Protein 6BU2 (pdb70)

Nearest PDB structures (foldseek):
  6bu2-assembly1_A  TM=1.002E+00  e=3.881E-31  Mycobacterium tuberculosis H37Rv
  6xbs-assembly1_A-2  TM=9.463E-01  e=1.471E-17  Streptomyces coelicolor A3(2)
  6xbt-assembly1_A-2  TM=9.456E-01  e=1.769E-17  Streptomyces coelicolor A3(2)
  6xbv-assembly1_A-2  TM=9.447E-01  e=2.405E-17  Streptomyces coelicolor A3(2)
  3oa4-assembly1_A-2  TM=9.483E-01  e=3.173E-16  Halalkalibacterium halodurans C-125

Secondary structure (DSSP, 8-state):
-GGGSPPSSSEEEEEEEEEE-S-HHHHHHHHHHHH--EEEEEEEETTTTEEEEEEEETTEEEEEEEEEESSTTSHHHHHHHHH-SEEEEEEEEES-HHHHHHHHHHTT--BS-SS-EE-GGG-EEEEB-TTTTTT--EEEEEPPPHHHH-/-GGGSPPSSSEEEEEEEEEE-S-HHHHHHHHHHHH--EEEEEEEETTTTEEEEEEE-TT-S-EEEEEEESSTTSHHHHHHHHH-SEEEEEEEEES-HHHHHHHHHHTT--BS-SSPEE-GGG-EEEEE-GGGGTT--EEEEEPPPHHHHH-

InterPro domains:
  IPR017515 Methylmalonyl-CoA epimerase [TIGR03081] (21-149)
  IPR017515 Methylmalonyl-CoA epimerase [cd07249] (21-149)
  IPR029068 Glyoxalase/Bleomycin resistance protein/Dihydroxybiphenyl dioxygenase [G3DSA:3.10.180.10] (8-152)
  IPR029068 Glyoxalase/Bleomycin resistance protein/Dihydroxybiphenyl dioxygenase [SSF54593] (18-150)
  IPR037523 Vicinal oxygen chelate (VOC), core domain [PS51819] (20-150)
  IPR051785 Methylmalonyl-CoA/ethylmalonyl-CoA epimerase [PTHR43048] (7-151)

CATH classification: 3.10.180.10

Radius of gyration: 18.27 Å; Cα contacts (8 Å, |Δi|>4): 737; chains: 2; bounding box: 51×39×53 Å

Sequence (301 aa):
HARHMLATSLVTGLDHVGIAVADLDVAIEWYHDHLGMILVHEEINDDQGIREALLAVPGSAAQIQLMAPLDESSVIAKFLDKRGPGIQQLACRVSDLDAMCRRLRSQGVRLVYETARRGTANSRINFIHPKDAGGVLIELVEPAPKLAAAHARHMLATSLVTGLDHVGIAVADLDVAIEWYHDHLGMILVHEEINDDQGIREALLAVPGSAAQIQLMAPLDESSVIAKFLDKRGPGIQQLACRVSDLDAMCRRLRSQGVRLVYETARRGTANSRINFIHPKDAGGVLIELVEPAPKLAAAL

Structure (mmCIF, N/CA/C/O backbone):
data_6BU2
#
_entry.id   6BU2
#
_cell.length_a   46.379
_cell.length_b   51.525
_cell.length_c   53.620
_cell.angle_alpha   90.00
_cell.angle_beta   105.66
_cell.angle_gamma   90.00
#
_symmetry.space_group_name_H-M   'P 1 21 1'
#
loop_
_entity.id
_entity.type
_entity.pdbx_description
1 polymer Glyoxalase
2 non-polymer 'SULFATE ION'
3 water water
#
loop_
_atom_site.group_PDB
_atom_site.id
_atom_site.type_symbol
_atom_site.label_atom_id
_atom_site.label_alt_id
_atom_site.label_comp_id
_atom_site.label_asym_id
_atom_site.label_entity_id
_atom_site.label_seq_id
_atom_site.pdbx_PDB_ins_code
_atom_site.Cartn_x
_atom_site.Cartn_y
_atom_site.Cartn_z
_atom_site.occupancy
_atom_site.B_iso_or_equiv
_atom_site.auth_seq_id
_atom_site.auth_comp_id
_atom_site.auth_asym_id
_atom_site.auth_atom_id
_atom_site.pdbx_PDB_model_num
ATOM 1 N N . HIS A 1 1 ? -2.762 -16.406 11.340 1.00 56.21 8 HIS A N 1
ATOM 2 C CA . HIS A 1 1 ? -1.319 -16.440 11.568 1.00 60.05 8 HIS A CA 1
ATOM 3 C C . HIS A 1 1 ? -0.554 -16.073 10.289 1.00 59.39 8 HIS A C 1
ATOM 4 O O . HIS A 1 1 ? -0.272 -16.938 9.448 1.00 59.60 8 HIS A O 1
ATOM 6 N N . ALA A 1 2 ? -0.215 -14.782 10.163 1.00 55.20 9 ALA A N 1
ATOM 7 C CA . ALA A 1 2 ? 0.350 -14.244 8.927 1.00 54.58 9 ALA A CA 1
ATOM 8 C C . ALA A 1 2 ? 1.675 -14.891 8.547 1.00 55.11 9 ALA A C 1
ATOM 9 O O . ALA A 1 2 ? 2.094 -14.784 7.388 1.00 52.38 9 ALA A O 1
ATOM 11 N N . ARG A 1 3 ? 2.356 -15.554 9.483 1.00 50.86 10 ARG A N 1
ATOM 12 C CA . ARG A 1 3 ? 3.524 -16.316 9.064 1.00 55.15 10 ARG A CA 1
ATOM 13 C C . ARG A 1 3 ? 3.137 -17.503 8.180 1.00 60.90 10 ARG A C 1
ATOM 14 O O . ARG A 1 3 ? 3.994 -18.034 7.464 1.00 52.26 10 ARG A O 1
ATOM 22 N N . HIS A 1 4 ? 1.860 -17.901 8.175 1.00 62.08 11 HIS A N 1
ATOM 23 C CA . HIS A 1 4 ? 1.393 -19.029 7.376 1.00 61.55 11 HIS A CA 1
ATOM 24 C C . HIS A 1 4 ? 0.533 -18.599 6.192 1.00 56.09 11 HIS A C 1
ATOM 25 O O . HIS A 1 4 ? -0.142 -19.436 5.583 1.00 57.66 11 HIS A O 1
ATOM 32 N N . MET A 1 5 ? 0.545 -17.313 5.855 1.00 50.94 12 MET A N 1
ATOM 33 C CA . MET A 1 5 ? -0.189 -16.780 4.715 1.00 44.76 12 MET A CA 1
ATOM 34 C C . MET A 1 5 ? 0.746 -16.684 3.513 1.00 41.64 12 MET A C 1
ATOM 35 O O . MET A 1 5 ? 1.860 -16.168 3.631 1.00 34.80 12 MET A O 1
ATOM 40 N N . LEU A 1 6 ? 0.299 -17.181 2.366 1.00 36.49 13 LEU A N 1
ATOM 41 C CA . LEU A 1 6 ? 1.077 -17.004 1.147 1.00 34.55 13 LEU A CA 1
ATOM 42 C C . LEU A 1 6 ? 1.059 -15.544 0.711 1.00 38.61 13 LEU A C 1
ATOM 43 O O . LEU A 1 6 ? 0.017 -14.888 0.735 1.00 38.56 13 LEU A O 1
ATOM 48 N N . ALA A 1 7 ? 2.214 -15.040 0.286 1.00 39.26 14 ALA A N 1
ATOM 49 C CA . ALA A 1 7 ? 2.357 -13.626 -0.054 1.00 36.92 14 ALA A CA 1
ATOM 50 C C . ALA A 1 7 ? 1.769 -13.313 -1.431 1.00 40.50 14 ALA A C 1
ATOM 51 O O . ALA A 1 7 ? 1.697 -14.172 -2.315 1.00 31.02 14 ALA A O 1
ATOM 53 N N . THR A 1 8 ? 1.370 -12.055 -1.618 1.00 31.81 15 THR A N 1
ATOM 54 C CA . THR A 1 8 ? 0.988 -11.566 -2.932 1.00 36.99 15 THR A CA 1
ATOM 55 C C . THR A 1 8 ? 2.061 -10.685 -3.562 1.00 37.46 15 THR A C 1
ATOM 56 O O . THR A 1 8 ? 1.974 -10.399 -4.762 1.00 38.55 15 THR A O 1
ATOM 60 N N . SER A 1 9 ? 3.061 -10.261 -2.789 1.00 40.13 16 SER A N 1
ATOM 61 C CA . SER A 1 9 ? 4.193 -9.457 -3.251 1.00 36.63 16 SER A CA 1
ATOM 62 C C . SER A 1 9 ? 5.503 -10.200 -3.012 1.00 34.38 16 SER A C 1
ATOM 63 O O . SER A 1 9 ? 5.527 -11.348 -2.570 1.00 38.24 16 SER A O 1
ATOM 66 N N . LEU A 1 10 ? 6.614 -9.528 -3.305 1.00 34.33 17 LEU A N 1
ATOM 67 C CA . LEU A 1 10 ? 7.929 -10.066 -2.988 1.00 37.41 17 LEU A CA 1
ATOM 68 C C . LEU A 1 10 ? 8.382 -9.684 -1.581 1.00 42.51 17 LEU A C 1
ATOM 69 O O . LEU A 1 10 ? 9.534 -9.940 -1.215 1.00 43.35 17 LEU A O 1
ATOM 74 N N . VAL A 1 11 ? 7.500 -9.070 -0.795 1.00 31.93 18 VAL A N 1
ATOM 75 C CA . VAL A 1 11 ? 7.795 -8.795 0.608 1.00 28.00 18 VAL A CA 1
ATOM 76 C C . VAL A 1 11 ? 7.732 -10.103 1.387 1.00 33.04 18 VAL A C 1
ATOM 77 O O . VAL A 1 11 ? 6.801 -10.903 1.218 1.00 38.04 18 VAL A O 1
ATOM 81 N N . THR A 1 12 ? 8.737 -10.339 2.224 1.00 29.93 19 THR A N 1
ATOM 82 C CA . THR A 1 12 ? 8.814 -11.555 3.017 1.00 31.90 19 THR A CA 1
ATOM 83 C C . THR A 1 12 ? 8.764 -11.272 4.505 1.00 35.46 19 THR A C 1
ATOM 84 O O . THR A 1 12 ? 8.881 -12.211 5.302 1.00 37.56 19 THR A O 1
ATOM 88 N N . GLY A 1 13 ? 8.616 -10.016 4.894 1.00 31.42 20 GLY A N 1
ATOM 89 C CA . GLY A 1 13 ? 8.522 -9.649 6.295 1.00 30.22 20 GLY A CA 1
ATOM 90 C C . GLY A 1 13 ? 9.000 -8.227 6.501 1.00 28.93 20 GLY A C 1
ATOM 91 O O . GLY A 1 13 ? 9.308 -7.507 5.558 1.00 31.95 20 GLY A O 1
ATOM 92 N N . LEU A 1 14 ? 9.049 -7.830 7.774 1.00 35.25 21 LEU A N 1
ATOM 93 C CA . LEU A 1 14 ? 9.574 -6.521 8.148 1.00 34.11 21 LEU A CA 1
ATOM 94 C C . LEU A 1 14 ? 11.048 -6.664 8.491 1.00 33.84 21 LEU A C 1
ATOM 95 O O . LEU A 1 14 ? 11.415 -7.443 9.382 1.00 33.21 21 LEU A O 1
ATOM 100 N N . ASP A 1 15 ? 11.897 -5.923 7.779 1.00 26.52 22 ASP A N 1
ATOM 101 C CA . ASP A 1 15 ? 13.320 -6.005 8.060 1.00 27.60 22 ASP A CA 1
ATOM 102 C C . ASP A 1 15 ? 13.685 -5.243 9.327 1.00 27.15 22 ASP A C 1
ATOM 103 O O . ASP A 1 15 ? 14.422 -5.758 10.175 1.00 23.73 22 ASP A O 1
ATOM 108 N N . HIS A 1 16 ? 13.211 -4.007 9.459 1.00 20.19 23 HIS A N 1
ATOM 109 C CA . HIS A 1 16 ? 13.552 -3.224 10.639 1.00 20.00 23 HIS A CA 1
ATOM 110 C C . HIS A 1 16 ? 12.671 -1.986 10.700 1.00 22.01 23 HIS A C 1
ATOM 111 O O . HIS A 1 16 ? 12.026 -1.591 9.721 1.00 24.26 23 HIS A O 1
ATOM 118 N N . VAL A 1 17 ? 12.666 -1.364 11.876 1.00 19.81 24 VAL A N 1
ATOM 119 C CA . VAL A 1 17 ? 12.090 -0.041 12.064 1.00 25.72 24 VAL A CA 1
ATOM 120 C C . VAL A 1 17 ? 13.238 0.907 12.382 1.00 19.52 24 VAL A C 1
ATOM 121 O O . VAL A 1 17 ? 14.009 0.658 13.321 1.00 18.42 24 VAL A O 1
ATOM 125 N N . GLY A 1 18 ? 13.350 1.983 11.608 1.00 19.10 25 GLY A N 1
ATOM 126 C CA . GLY A 1 18 ? 14.425 2.953 11.776 1.00 16.96 25 GLY A CA 1
ATOM 127 C C . GLY A 1 18 ? 13.967 4.098 12.654 1.00 20.96 25 GLY A C 1
ATOM 128 O O . GLY A 1 18 ? 12.944 4.752 12.384 1.00 25.03 25 GLY A O 1
ATOM 129 N N . ILE A 1 19 ? 14.731 4.343 13.715 1.00 20.92 26 ILE A N 1
ATOM 130 C CA . ILE A 1 19 ? 14.429 5.367 14.708 1.00 19.42 26 ILE A CA 1
ATOM 131 C C . ILE A 1 19 ? 15.590 6.357 14.738 1.00 22.82 26 ILE A C 1
ATOM 132 O O . ILE A 1 19 ? 16.723 5.970 15.023 1.00 20.39 26 ILE A O 1
ATOM 137 N N . ALA A 1 20 ? 15.315 7.623 14.430 1.00 22.99 27 ALA A N 1
ATOM 138 C CA . ALA A 1 20 ? 16.325 8.664 14.585 1.00 27.93 27 ALA A CA 1
ATOM 139 C C . ALA A 1 20 ? 16.438 9.068 16.058 1.00 26.08 27 ALA A C 1
ATOM 140 O O . ALA A 1 20 ? 15.435 9.370 16.711 1.00 25.81 27 ALA A O 1
ATOM 142 N N . VAL A 1 21 ? 17.653 9.045 16.590 1.00 25.54 28 VAL A N 1
ATOM 143 C CA . VAL A 1 21 ? 17.889 9.393 17.986 1.00 31.77 28 VAL A CA 1
ATOM 144 C C . VAL A 1 21 ? 18.956 10.475 18.067 1.00 43.26 28 VAL A C 1
ATOM 145 O O . VAL A 1 21 ? 19.739 10.686 17.141 1.00 38.47 28 VAL A O 1
ATOM 149 N N . ALA A 1 22 ? 18.979 11.156 19.212 1.00 48.81 29 ALA A N 1
ATOM 150 C CA . ALA A 1 22 ? 19.910 12.258 19.410 1.00 58.89 29 ALA A CA 1
ATOM 151 C C . ALA A 1 22 ? 21.316 11.735 19.661 1.00 64.22 29 ALA A C 1
ATOM 152 O O . ALA A 1 22 ? 22.247 12.011 18.894 1.00 75.46 29 ALA A O 1
ATOM 154 N N . ASP A 1 23 ? 21.485 10.961 20.725 1.00 59.54 30 ASP A N 1
ATOM 155 C CA . ASP A 1 23 ? 22.78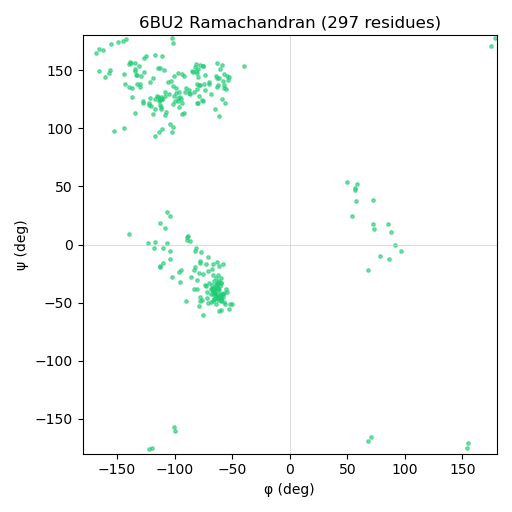1 10.413 21.107 1.00 58.57 30 ASP A CA 1
ATOM 156 C C . ASP A 1 23 ? 22.662 8.897 21.064 1.00 46.18 30 ASP A C 1
ATOM 157 O O . ASP A 1 23 ? 21.958 8.297 21.883 1.00 46.78 30 ASP A O 1
ATOM 162 N N . LEU A 1 24 ? 23.368 8.283 20.118 1.00 36.66 31 LEU A N 1
ATOM 163 C CA . LEU A 1 24 ? 23.166 6.870 19.826 1.00 34.11 31 LEU A CA 1
ATOM 164 C C . LEU A 1 24 ? 23.585 5.973 20.990 1.00 41.96 31 LEU A C 1
ATOM 165 O O . LEU A 1 24 ? 22.910 4.976 21.281 1.00 38.40 31 LEU A O 1
ATOM 170 N N . ASP A 1 25 ? 24.707 6.292 21.622 1.00 47.45 32 ASP A N 1
ATOM 171 C CA . ASP A 1 25 ? 25.212 5.468 22.713 1.00 49.04 32 ASP A CA 1
ATOM 172 C C . ASP A 1 25 ? 24.249 5.350 23.890 1.00 40.66 32 ASP A C 1
ATOM 173 O O . ASP A 1 25 ? 24.005 4.257 24.383 1.00 39.12 32 ASP A O 1
ATOM 178 N N . VAL A 1 26 ? 23.697 6.468 24.333 1.00 37.43 33 VAL A N 1
ATOM 179 C CA . VAL A 1 26 ? 22.734 6.427 25.427 1.00 39.59 33 VAL A CA 1
ATOM 180 C C . VAL A 1 26 ? 21.474 5.689 24.985 1.00 40.26 33 VAL A C 1
ATOM 181 O O . VAL A 1 26 ? 20.886 4.910 25.750 1.00 35.94 33 VAL A O 1
ATOM 185 N N . ALA A 1 27 ? 21.067 5.880 23.727 1.00 33.90 34 ALA A N 1
ATOM 186 C CA . ALA A 1 27 ? 19.855 5.225 23.249 1.00 35.09 34 ALA A CA 1
ATOM 187 C C . ALA A 1 27 ? 20.009 3.706 23.234 1.00 32.66 34 ALA A C 1
ATOM 188 O O . ALA A 1 27 ? 19.077 2.988 23.607 1.00 29.03 34 ALA A O 1
ATOM 190 N N . ILE A 1 28 ? 21.170 3.200 22.792 1.00 33.63 35 ILE A N 1
ATOM 191 C CA . ILE A 1 28 ? 21.405 1.752 22.743 1.00 32.57 35 ILE A CA 1
ATOM 192 C C . ILE A 1 28 ? 21.221 1.138 24.123 1.00 36.04 35 ILE A C 1
ATOM 193 O O . ILE A 1 28 ? 20.528 0.126 24.295 1.00 34.72 35 ILE A O 1
ATOM 198 N N . GLU A 1 29 ? 21.857 1.734 25.130 1.00 37.48 36 GLU A N 1
ATOM 199 C CA . GLU A 1 29 ? 21.758 1.195 26.481 1.00 34.64 36 GLU A CA 1
ATOM 200 C C . GLU A 1 29 ? 20.327 1.272 27.002 1.00 33.35 36 GLU A C 1
ATOM 201 O O . GLU A 1 29 ? 19.870 0.372 27.715 1.00 36.61 36 GLU A O 1
ATOM 207 N N . TRP A 1 30 ? 19.612 2.344 26.656 1.00 28.77 37 TRP A N 1
ATOM 208 C CA . TRP A 1 30 ? 18.248 2.524 27.141 1.00 28.46 37 TRP A CA 1
ATOM 209 C C . TRP A 1 30 ? 17.314 1.462 26.569 1.00 31.35 37 TRP A C 1
ATOM 210 O O . TRP A 1 30 ? 16.537 0.841 27.308 1.00 30.83 37 TRP A O 1
ATOM 221 N N . TYR A 1 31 ? 17.366 1.251 25.244 1.00 33.14 38 TYR A N 1
ATOM 222 C CA . TYR A 1 31 ? 16.606 0.166 24.623 1.00 27.40 38 TYR A CA 1
ATOM 223 C C . TYR A 1 31 ? 17.021 -1.192 25.172 1.00 28.60 38 TYR A C 1
ATOM 224 O O . TYR A 1 31 ? 16.173 -2.081 25.334 1.00 27.90 38 TYR A O 1
ATOM 233 N N . HIS A 1 32 ? 18.307 -1.376 25.483 1.00 28.18 39 HIS A N 1
ATOM 234 C CA . HIS A 1 32 ? 18.703 -2.660 26.045 1.00 28.62 39 HIS A CA 1
ATOM 235 C C . HIS A 1 32 ? 18.185 -2.818 27.475 1.00 36.49 39 HIS A C 1
ATOM 236 O O . HIS A 1 32 ? 17.582 -3.843 27.818 1.00 33.79 39 HIS A O 1
ATOM 243 N N . ASP A 1 33 ? 18.426 -1.816 28.327 1.00 36.76 40 ASP A N 1
ATOM 244 C CA . ASP A 1 33 ? 18.064 -1.936 29.736 1.00 42.18 40 ASP A CA 1
ATOM 245 C C . ASP A 1 33 ? 16.569 -2.143 29.903 1.00 42.83 40 ASP A C 1
ATOM 246 O O . ASP A 1 33 ? 16.136 -3.021 30.655 1.00 42.69 40 ASP A O 1
ATOM 251 N N . HIS A 1 34 ? 15.764 -1.352 29.196 1.00 31.78 41 HIS A N 1
ATOM 252 C CA . HIS A 1 34 ? 14.342 -1.272 29.485 1.00 36.32 41 HIS A CA 1
ATOM 253 C C . HIS A 1 34 ? 13.483 -2.169 28.609 1.00 38.74 41 HIS A C 1
ATOM 254 O O . HIS A 1 34 ? 12.367 -2.513 29.013 1.00 31.96 41 HIS A O 1
ATOM 261 N N . LEU A 1 35 ? 13.952 -2.550 27.418 1.00 33.42 42 LEU A N 1
ATOM 262 C CA . LEU A 1 35 ? 13.163 -3.416 26.547 1.00 31.83 42 LEU A CA 1
ATOM 263 C C . LEU A 1 35 ? 13.844 -4.748 26.268 1.00 34.74 42 LEU A C 1
ATOM 264 O O . LEU A 1 35 ? 13.254 -5.602 25.596 1.00 37.79 42 LEU A O 1
ATOM 269 N N . GLY A 1 36 ? 15.053 -4.957 26.776 1.00 29.37 43 GLY A N 1
ATOM 270 C CA . GLY A 1 36 ? 15.734 -6.213 26.565 1.00 32.66 43 GLY A CA 1
ATOM 271 C C . GLY A 1 36 ? 16.242 -6.424 25.156 1.00 32.07 43 GLY A C 1
ATOM 272 O O . GLY A 1 36 ? 16.567 -7.554 24.786 1.00 32.56 43 GLY A O 1
ATOM 273 N N . MET A 1 37 ? 16.350 -5.371 24.365 1.00 30.79 44 MET A N 1
ATOM 274 C CA . MET A 1 37 ? 16.885 -5.482 23.031 1.00 29.85 44 MET A CA 1
ATOM 275 C C . MET A 1 37 ? 18.414 -5.636 23.106 1.00 34.40 44 MET A C 1
ATOM 276 O O . MET A 1 37 ? 19.026 -5.197 24.021 1.00 39.38 44 MET A O 1
ATOM 281 N N . ILE A 1 38 ? 19.003 -6.255 22.121 1.00 32.02 45 ILE A N 1
ATOM 282 C CA . ILE A 1 38 ? 20.420 -6.602 22.137 1.00 37.79 45 ILE A CA 1
ATOM 283 C C . ILE A 1 38 ? 21.095 -5.946 20.944 1.00 36.98 45 ILE A C 1
ATOM 284 O O . ILE A 1 38 ? 20.648 -6.127 19.807 1.00 32.43 45 ILE A O 1
ATOM 289 N N . LEU A 1 39 ? 22.166 -5.189 21.209 1.00 37.88 46 LEU A N 1
ATOM 290 C CA . LEU A 1 39 ? 23.042 -4.635 20.177 1.00 37.17 46 LEU A CA 1
ATOM 291 C C . LEU A 1 39 ? 23.695 -5.748 19.366 1.00 41.79 46 LEU A C 1
ATOM 292 O O . LEU A 1 39 ? 24.566 -6.464 19.871 1.00 37.06 46 LEU A O 1
ATOM 297 N N . VAL A 1 40 ? 23.308 -5.878 18.102 1.00 43.25 47 VAL A N 1
ATOM 298 C CA . VAL A 1 40 ? 23.750 -6.990 17.270 1.00 49.08 47 VAL A CA 1
ATOM 299 C C . VAL A 1 40 ? 24.852 -6.504 16.340 1.00 48.79 47 VAL A C 1
ATOM 300 O O . VAL A 1 40 ? 25.756 -7.262 15.958 1.00 50.44 47 VAL A O 1
ATOM 304 N N . HIS A 1 41 ? 24.813 -5.220 16.011 1.00 46.86 48 HIS A N 1
ATOM 305 C CA . HIS A 1 41 ? 25.675 -4.720 14.955 1.00 46.16 48 HIS A CA 1
ATOM 306 C C . HIS A 1 41 ? 25.707 -3.199 15.006 1.00 46.50 48 HIS A C 1
ATOM 307 O O . HIS A 1 41 ? 24.730 -2.553 15.397 1.00 41.22 48 HIS A O 1
ATOM 314 N N . GLU A 1 42 ? 26.837 -2.638 14.605 1.00 42.52 49 GLU A N 1
ATOM 315 C CA . GLU A 1 42 ? 27.005 -1.196 14.564 1.00 42.88 49 GLU A CA 1
ATOM 316 C C . GLU A 1 42 ? 27.845 -0.858 13.342 1.00 44.84 49 GLU A C 1
ATOM 317 O O . GLU A 1 42 ? 28.805 -1.570 13.041 1.00 46.13 49 GLU A O 1
ATOM 323 N N . GLU A 1 43 ? 27.478 0.196 12.612 1.00 35.33 50 GLU A N 1
ATOM 324 C CA . GLU A 1 43 ? 28.256 0.520 11.422 1.00 39.91 50 GLU A CA 1
ATOM 325 C C . GLU A 1 43 ? 27.906 1.921 10.936 1.00 39.81 50 GLU A C 1
ATOM 326 O O . GLU A 1 43 ? 26.943 2.542 11.390 1.00 36.79 50 GLU A O 1
ATOM 332 N N . ILE A 1 44 ? 28.724 2.406 10.004 1.00 38.37 51 ILE A N 1
ATOM 333 C CA . ILE A 1 44 ? 28.565 3.702 9.350 1.00 53.87 51 ILE A CA 1
ATOM 334 C C . ILE A 1 44 ? 28.042 3.478 7.938 1.00 47.95 51 ILE A C 1
ATOM 335 O O . ILE A 1 44 ? 28.618 2.694 7.172 1.00 52.94 51 ILE A O 1
ATOM 340 N N . ASN A 1 45 ? 26.976 4.186 7.575 1.00 41.71 52 ASN A N 1
ATOM 341 C CA . ASN A 1 45 ? 26.528 4.269 6.186 1.00 42.48 52 ASN A CA 1
ATOM 342 C C . ASN A 1 45 ? 27.007 5.616 5.658 1.00 51.52 52 ASN A C 1
ATOM 343 O O . ASN A 1 45 ? 26.411 6.656 5.948 1.00 46.14 52 ASN A O 1
ATOM 348 N N . ASP A 1 46 ? 28.093 5.629 4.897 1.00 54.05 53 ASP A N 1
ATOM 349 C CA . ASP A 1 46 ? 28.617 6.892 4.381 1.00 63.75 53 ASP A CA 1
ATOM 350 C C . ASP A 1 46 ? 27.719 7.500 3.316 1.00 69.82 53 ASP A C 1
ATOM 351 O O . ASP A 1 46 ? 27.620 8.711 3.172 1.00 62.52 53 ASP A O 1
ATOM 356 N N . ASP A 1 47 ? 27.088 6.611 2.563 1.00 79.53 54 ASP A N 1
ATOM 357 C CA . ASP A 1 47 ? 26.192 6.988 1.499 1.00 85.94 54 ASP A CA 1
ATOM 358 C C . ASP A 1 47 ? 25.074 7.802 2.099 1.00 86.81 54 ASP A C 1
ATOM 359 O O . ASP A 1 47 ? 24.829 8.937 1.694 1.00 87.47 54 ASP A O 1
ATOM 364 N N . GLN A 1 48 ? 24.392 7.220 3.077 1.00 77.92 55 GLN A N 1
ATOM 365 C CA . GLN A 1 48 ? 23.294 7.923 3.706 1.00 75.75 55 GLN A CA 1
ATOM 366 C C . GLN A 1 48 ? 23.728 8.986 4.727 1.00 68.84 55 GLN A C 1
ATOM 367 O O . GLN A 1 48 ? 22.929 9.804 5.124 1.00 72.95 55 GLN A O 1
ATOM 373 N N . GLY A 1 49 ? 24.975 8.975 5.157 1.00 56.64 56 GLY A N 1
ATOM 374 C CA . GLY A 1 49 ? 25.402 9.904 6.163 1.00 52.15 56 GLY A CA 1
ATOM 375 C C . GLY A 1 49 ? 24.882 9.613 7.555 1.00 48.31 56 GLY A C 1
ATOM 376 O O . GLY A 1 49 ? 24.541 10.496 8.284 1.00 47.13 56 GLY A O 1
ATOM 377 N N . ILE A 1 50 ? 24.819 8.352 7.914 1.00 37.60 57 ILE A N 1
ATOM 378 C CA . ILE A 1 50 ? 24.373 8.013 9.247 1.00 40.28 57 ILE A CA 1
ATOM 379 C C . ILE A 1 50 ? 25.196 6.974 9.973 1.00 36.58 57 ILE A C 1
ATOM 380 O O . ILE A 1 50 ? 25.852 6.191 9.362 1.00 40.03 57 ILE A O 1
ATOM 385 N N . ARG A 1 51 ? 25.131 6.995 11.287 1.00 32.48 58 ARG A N 1
ATOM 386 C CA . ARG A 1 51 ? 25.796 6.037 12.142 1.00 36.25 58 ARG A CA 1
ATOM 387 C C . ARG A 1 51 ? 24.641 5.203 12.671 1.00 38.83 58 ARG A C 1
ATOM 388 O O . ARG A 1 51 ? 23.683 5.740 13.160 1.00 36.76 58 ARG A O 1
ATOM 396 N N . GLU A 1 52 ? 24.736 3.898 12.549 1.00 39.69 59 GLU A N 1
ATOM 397 C CA . GLU A 1 52 ? 23.650 3.023 12.920 1.00 38.33 59 GLU A CA 1
ATOM 398 C C . GLU A 1 52 ? 23.965 1.917 13.869 1.00 39.62 59 GLU A C 1
ATOM 399 O O . GLU A 1 52 ? 25.056 1.393 13.861 1.00 34.10 59 GLU A O 1
ATOM 405 N N . ALA A 1 53 ? 22.958 1.571 14.670 1.00 35.66 60 ALA A N 1
ATOM 406 C CA . ALA A 1 53 ? 23.039 0.475 15.630 1.00 35.23 60 ALA A CA 1
ATOM 407 C C . ALA A 1 53 ? 21.853 -0.456 15.407 1.00 36.92 60 ALA A C 1
ATOM 408 O O . ALA A 1 53 ? 20.698 -0.019 15.437 1.00 28.91 60 ALA A O 1
ATOM 410 N N . LEU A 1 54 ? 22.136 -1.725 15.156 1.00 34.05 61 LEU A N 1
ATOM 411 C CA . LEU A 1 54 ? 21.111 -2.725 14.897 1.00 31.77 61 LEU A CA 1
ATOM 412 C C . LEU A 1 54 ? 20.825 -3.464 16.192 1.00 34.34 61 LEU A C 1
ATOM 413 O O . LEU A 1 54 ? 21.743 -4.034 16.794 1.00 40.77 61 LEU A O 1
ATOM 418 N N . LEU A 1 55 ? 19.560 -3.454 16.621 1.00 30.26 62 LEU A N 1
ATOM 419 C CA . LEU A 1 55 ? 19.134 -4.144 17.836 1.00 29.41 62 LEU A CA 1
ATOM 420 C C . LEU A 1 55 ? 18.232 -5.313 17.472 1.00 29.76 62 LEU A C 1
ATOM 421 O O . LEU A 1 55 ? 17.251 -5.147 16.739 1.00 26.51 62 LEU A O 1
ATOM 426 N N . ALA A 1 56 ? 18.576 -6.495 17.967 1.00 32.78 63 ALA A N 1
ATOM 427 C CA . ALA A 1 56 ? 17.694 -7.641 17.825 1.00 35.57 63 ALA A CA 1
ATOM 428 C C . ALA A 1 56 ? 16.619 -7.580 18.900 1.00 33.85 63 ALA A C 1
ATOM 429 O O . ALA A 1 56 ? 16.845 -7.068 19.999 1.00 32.48 63 ALA A O 1
ATOM 431 N N . VAL A 1 57 ? 15.448 -8.110 18.571 1.00 30.56 64 VAL A N 1
ATOM 432 C CA . VAL A 1 57 ? 14.304 -8.170 19.480 1.00 31.33 64 VAL A CA 1
ATOM 433 C C . VAL A 1 57 ? 14.024 -9.650 19.709 1.00 35.95 64 VAL A C 1
ATOM 434 O O . VAL A 1 57 ? 13.319 -10.273 18.897 1.00 34.83 64 VAL A O 1
ATOM 438 N N . PRO A 1 58 ? 14.586 -10.258 20.757 1.00 38.11 65 PRO A N 1
ATOM 439 C CA . PRO A 1 58 ? 14.497 -11.719 20.905 1.00 41.43 65 PRO A CA 1
ATOM 440 C C . PRO A 1 58 ? 13.048 -12.176 20.877 1.00 43.42 65 PRO A C 1
ATOM 441 O O . PRO A 1 58 ? 12.184 -11.577 21.523 1.00 36.71 65 PRO A O 1
ATOM 445 N N . GLY A 1 59 ? 12.787 -13.230 20.090 1.00 45.79 66 GLY A N 1
ATOM 446 C CA . GLY A 1 59 ? 11.445 -13.671 19.763 1.00 51.66 66 GLY A CA 1
ATOM 447 C C . GLY A 1 59 ? 10.912 -13.169 18.432 1.00 51.22 66 GLY A C 1
ATOM 448 O O . GLY A 1 59 ? 9.823 -13.590 18.019 1.00 54.50 66 GLY A O 1
ATOM 449 N N . SER A 1 60 ? 11.643 -12.294 17.748 1.00 46.86 67 SER A N 1
ATOM 450 C CA . SER A 1 60 ? 11.153 -11.665 16.531 1.00 50.29 67 SER A CA 1
ATOM 451 C C . SER A 1 60 ? 12.289 -11.480 15.532 1.00 46.98 67 SER A C 1
ATOM 452 O O . SER A 1 60 ? 13.429 -11.194 15.907 1.00 36.77 67 SER A O 1
ATOM 455 N N . ALA A 1 61 ? 11.952 -11.594 14.248 1.00 35.16 68 ALA A N 1
ATOM 456 C CA . ALA A 1 61 ? 12.939 -11.430 13.183 1.00 35.61 68 ALA A CA 1
ATOM 457 C C . ALA A 1 61 ? 13.181 -9.968 12.814 1.00 37.28 68 ALA A C 1
ATOM 458 O O . ALA A 1 61 ? 14.232 -9.650 12.245 1.00 42.92 68 ALA A O 1
ATOM 460 N N . ALA A 1 62 ? 12.247 -9.074 13.114 1.00 36.91 69 ALA A N 1
ATOM 461 C CA . ALA A 1 62 ? 12.428 -7.664 12.793 1.00 35.24 69 ALA A CA 1
ATOM 462 C C . ALA A 1 62 ? 13.323 -6.988 13.831 1.00 35.22 69 ALA A C 1
ATOM 463 O O . ALA A 1 62 ? 13.321 -7.353 15.004 1.00 28.19 69 ALA A O 1
ATOM 465 N N . GLN A 1 63 ? 14.141 -6.040 13.369 1.00 30.22 70 GLN A N 1
ATOM 466 C CA . GLN A 1 63 ? 15.097 -5.330 14.202 1.00 27.17 70 GLN A CA 1
ATOM 467 C C . GLN A 1 63 ? 14.692 -3.872 14.381 1.00 26.06 70 GLN A C 1
ATOM 468 O O . GLN A 1 63 ? 13.852 -3.334 13.655 1.00 27.51 70 GLN A O 1
ATOM 474 N N . ILE A 1 64 ? 15.272 -3.256 15.401 1.00 25.66 71 ILE A N 1
ATOM 475 C CA . ILE A 1 64 ? 15.201 -1.818 15.617 1.00 24.77 71 ILE A CA 1
ATOM 476 C C . ILE A 1 64 ? 16.526 -1.251 15.136 1.00 25.86 71 ILE A C 1
ATOM 477 O O . ILE A 1 64 ? 17.588 -1.649 15.627 1.00 29.13 71 ILE A O 1
ATOM 482 N N . GLN A 1 65 ? 16.482 -0.342 14.170 1.00 23.63 72 GLN A N 1
ATOM 483 C CA . GLN A 1 65 ? 17.690 0.331 13.692 1.00 23.50 72 GLN A CA 1
ATOM 484 C C . GLN A 1 65 ? 17.725 1.748 14.263 1.00 26.56 72 GLN A C 1
ATOM 485 O O . GLN A 1 65 ? 16.992 2.630 13.806 1.00 28.87 72 GLN A O 1
ATOM 491 N N . LEU A 1 66 ? 18.565 1.962 15.280 1.00 21.84 73 LEU A N 1
ATOM 492 C CA . LEU A 1 66 ? 18.796 3.301 15.811 1.00 26.63 73 LEU A CA 1
ATOM 493 C C . LEU A 1 66 ? 19.783 4.037 14.914 1.00 27.30 73 LEU A C 1
ATOM 494 O O . LEU A 1 66 ? 20.796 3.468 14.490 1.00 28.72 73 LEU A O 1
ATOM 499 N N . MET A 1 67 ? 19.466 5.292 14.588 1.00 27.39 74 MET A N 1
ATOM 500 C CA . MET A 1 67 ? 20.253 6.057 13.625 1.00 27.00 74 MET A CA 1
ATOM 501 C C . MET A 1 67 ? 20.558 7.447 14.158 1.00 30.90 74 MET A C 1
ATOM 502 O O . MET A 1 67 ? 19.685 8.109 14.731 1.00 27.55 74 MET A O 1
ATOM 507 N N . ALA A 1 68 ? 21.796 7.891 13.942 1.00 33.37 75 ALA A N 1
ATOM 508 C CA . ALA A 1 68 ? 22.230 9.226 14.319 1.00 39.25 75 ALA A CA 1
ATOM 509 C C . ALA A 1 68 ? 22.986 9.851 13.159 1.00 33.20 75 ALA A C 1
ATOM 510 O O . ALA A 1 68 ? 23.676 9.145 12.418 1.00 37.92 75 ALA A O 1
ATOM 512 N N . PRO A 1 69 ? 22.866 11.164 12.968 1.00 35.09 76 PRO A N 1
ATOM 513 C CA . PRO A 1 69 ? 23.518 11.794 11.813 1.00 39.52 76 PRO A CA 1
ATOM 514 C C . PRO A 1 69 ? 25.029 11.822 11.967 1.00 45.28 76 PRO A C 1
ATOM 515 O O . PRO A 1 69 ? 25.558 12.030 13.063 1.00 50.50 76 PRO A O 1
ATOM 519 N N . LEU A 1 70 ? 25.722 11.556 10.855 1.00 48.80 77 LEU A N 1
ATOM 520 C CA . LEU A 1 70 ? 27.168 11.736 10.804 1.00 54.25 77 LEU A CA 1
ATOM 521 C C . LEU A 1 70 ? 27.527 13.204 10.640 1.00 58.56 77 LEU A C 1
ATOM 522 O O . LEU A 1 70 ? 28.444 13.703 11.298 1.00 64.91 77 LEU A O 1
ATOM 527 N N . ASP A 1 71 ? 26.835 13.897 9.735 1.00 56.81 78 ASP A N 1
ATOM 528 C CA . ASP A 1 71 ? 26.971 15.339 9.558 1.00 53.25 78 ASP A CA 1
ATOM 529 C C . ASP A 1 71 ? 25.589 15.910 9.256 1.00 53.95 78 ASP A C 1
ATOM 530 O O . ASP A 1 71 ? 24.607 15.171 9.122 1.00 51.70 78 ASP A O 1
ATOM 535 N N . GLU A 1 72 ? 25.516 17.237 9.125 1.00 52.07 79 GLU A N 1
ATOM 536 C CA . GLU A 1 72 ? 24.239 17.914 8.924 1.00 52.79 79 GLU A CA 1
ATOM 537 C C . GLU A 1 72 ? 23.629 17.672 7.544 1.00 53.34 79 GLU A C 1
ATOM 538 O O . GLU A 1 72 ? 22.472 18.053 7.342 1.00 54.36 79 GLU A O 1
ATOM 544 N N . SER A 1 73 ? 24.365 17.083 6.590 1.00 53.75 80 SER A N 1
ATOM 545 C CA . SER A 1 73 ? 23.793 16.712 5.294 1.00 55.68 80 SER A CA 1
ATOM 546 C C . SER A 1 73 ? 23.051 15.382 5.339 1.00 49.17 80 SER A C 1
ATOM 547 O O . SER A 1 73 ? 22.455 14.983 4.331 1.00 53.12 80 SER A O 1
ATOM 550 N N . SER A 1 74 ? 23.098 14.687 6.471 1.00 45.10 81 SER A N 1
ATOM 551 C CA . SER A 1 74 ? 22.376 13.439 6.670 1.00 43.44 81 SER A CA 1
ATOM 552 C C . SER A 1 74 ? 20.871 13.600 6.455 1.00 46.52 81 SER A C 1
ATOM 553 O O . SER A 1 74 ? 20.283 14.643 6.754 1.00 45.47 81 SER A O 1
ATOM 556 N N . VAL A 1 75 ? 20.242 12.540 5.935 1.00 38.26 82 VAL A N 1
ATOM 557 C CA . VAL A 1 75 ? 18.781 12.508 5.897 1.00 44.00 82 VAL A CA 1
ATOM 558 C C . VAL A 1 75 ? 18.220 12.541 7.313 1.00 48.39 82 VAL A C 1
ATOM 559 O O . VAL A 1 75 ? 17.102 13.016 7.543 1.00 48.02 82 VAL A O 1
ATOM 563 N N . ILE A 1 76 ? 18.997 12.071 8.285 1.00 42.25 83 ILE A N 1
ATOM 564 C CA . ILE A 1 76 ? 18.548 12.038 9.674 1.00 44.70 83 ILE A CA 1
ATOM 565 C C . ILE A 1 76 ? 18.697 13.414 10.336 1.00 42.85 83 ILE A C 1
ATOM 566 O O . ILE A 1 76 ? 17.909 13.770 11.222 1.00 40.84 83 ILE A O 1
ATOM 571 N N . ALA A 1 77 ? 19.684 14.209 9.907 1.00 45.69 84 ALA A N 1
ATOM 572 C CA . ALA A 1 77 ? 19.847 15.560 10.444 1.00 42.50 84 ALA A CA 1
ATOM 573 C C . ALA A 1 77 ? 18.609 16.408 10.183 1.00 43.75 84 ALA A C 1
ATOM 574 O O . ALA A 1 77 ? 18.098 17.075 11.089 1.00 49.09 84 ALA A O 1
ATOM 576 N N . LYS A 1 78 ? 18.113 16.394 8.946 1.00 49.49 85 LYS A N 1
ATOM 577 C CA . LYS A 1 78 ? 16.876 17.099 8.625 1.00 57.43 85 LYS A CA 1
ATOM 578 C C . LYS A 1 78 ? 15.766 16.685 9.584 1.00 53.66 85 LYS A C 1
ATOM 579 O O . LYS A 1 78 ? 15.180 17.520 10.279 1.00 50.39 85 LYS A O 1
ATOM 585 N N . PHE A 1 79 ? 15.505 15.378 9.659 1.00 47.34 86 PHE A N 1
ATOM 586 C CA . PHE A 1 79 ? 14.468 14.843 10.541 1.00 48.91 86 PHE A CA 1
ATOM 587 C C . PHE A 1 79 ? 14.634 15.340 11.976 1.00 52.13 86 PHE A C 1
ATOM 588 O O . PHE A 1 79 ? 13.687 15.860 12.581 1.00 52.28 86 PHE A O 1
ATOM 596 N N . LEU A 1 80 ? 15.840 15.194 12.534 1.00 44.39 87 LEU A N 1
ATOM 597 C CA . LEU A 1 80 ? 16.070 15.561 13.930 1.00 46.80 87 LEU A CA 1
ATOM 598 C C . LEU A 1 80 ? 15.890 17.056 14.160 1.00 51.44 87 LEU A C 1
ATOM 599 O O . LEU A 1 80 ? 15.356 17.471 15.198 1.00 44.67 87 LEU A O 1
ATOM 604 N N . ASP A 1 81 ? 16.344 17.882 13.212 1.00 47.25 88 ASP A N 1
ATOM 605 C CA . ASP A 1 81 ? 16.237 19.326 13.394 1.00 60.27 88 ASP A CA 1
ATOM 606 C C . ASP A 1 81 ? 14.781 19.795 13.366 1.00 71.99 88 ASP A C 1
ATOM 607 O O . ASP A 1 81 ? 14.418 20.733 14.087 1.00 76.00 88 ASP A O 1
ATOM 612 N N . LYS A 1 82 ? 13.929 19.157 12.552 1.00 75.75 89 LYS A N 1
ATOM 613 C CA . LYS A 1 82 ? 12.546 19.621 12.420 1.00 78.04 89 LYS A CA 1
ATOM 614 C C . LYS A 1 82 ? 11.655 19.144 13.568 1.00 73.67 89 LYS A C 1
ATOM 615 O O . LYS A 1 82 ? 10.773 19.885 14.018 1.00 71.47 89 LYS A O 1
ATOM 621 N N . ARG A 1 83 ? 11.850 17.909 14.048 1.00 69.43 90 ARG A N 1
ATOM 622 C CA . ARG A 1 83 ? 10.920 17.343 15.019 1.00 64.39 90 ARG A CA 1
ATOM 623 C C . ARG A 1 83 ? 11.600 16.550 16.133 1.00 56.42 90 ARG A C 1
ATOM 624 O O . ARG A 1 83 ? 10.896 15.907 16.926 1.00 49.96 90 ARG A O 1
ATOM 632 N N . GLY A 1 84 ? 12.929 16.592 16.239 1.00 42.72 91 GLY A N 1
ATOM 633 C CA . GLY A 1 84 ? 13.634 15.821 17.234 1.00 43.14 91 GLY A CA 1
ATOM 634 C C . GLY A 1 84 ? 13.530 14.338 16.949 1.00 44.99 91 GLY A C 1
ATOM 635 O O . GLY A 1 84 ? 13.077 13.921 15.875 1.00 44.81 91 GLY A O 1
ATOM 636 N N . PRO A 1 85 ? 13.946 13.510 17.907 1.00 36.89 92 PRO A N 1
ATOM 637 C CA . PRO A 1 85 ? 13.945 12.059 17.678 1.00 34.43 92 PRO A CA 1
ATOM 638 C C . PRO A 1 85 ? 12.556 11.532 17.339 1.00 32.51 92 PRO A C 1
ATOM 639 O O . PRO A 1 85 ? 11.528 12.129 17.671 1.00 27.74 92 PRO A O 1
ATOM 643 N N . GLY A 1 86 ? 12.532 10.410 16.630 1.00 27.13 93 GLY A N 1
ATOM 644 C CA . GLY A 1 86 ? 11.268 9.867 16.164 1.00 24.00 93 GLY A CA 1
ATOM 645 C C . GLY A 1 86 ? 11.505 8.669 15.281 1.00 25.66 93 GLY A C 1
ATOM 646 O O . GLY A 1 86 ? 12.633 8.373 14.876 1.00 22.75 93 GLY A O 1
ATOM 647 N N .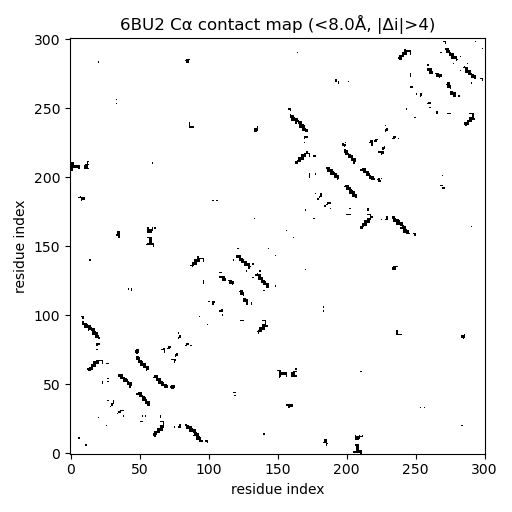 ILE A 1 87 ? 10.412 7.989 14.961 1.00 21.10 94 ILE A N 1
ATOM 648 C CA . ILE A 1 87 ? 10.476 6.850 14.049 1.00 24.97 94 ILE A CA 1
ATOM 649 C C . ILE A 1 87 ? 10.523 7.374 12.622 1.00 28.50 94 ILE A C 1
ATOM 650 O O . ILE A 1 87 ? 9.622 8.096 12.190 1.00 24.76 94 ILE A O 1
ATOM 655 N N . GLN A 1 88 ? 11.573 7.018 11.887 1.00 22.12 95 GLN A N 1
ATOM 656 C CA . GLN A 1 88 ? 11.819 7.666 10.610 1.00 26.97 95 GLN A CA 1
ATOM 657 C C . GLN A 1 88 ? 11.641 6.752 9.402 1.00 25.28 95 GLN A C 1
ATOM 658 O O . GLN A 1 88 ? 11.469 7.257 8.288 1.00 25.91 95 GLN A O 1
ATOM 664 N N . GLN A 1 89 ? 11.672 5.436 9.575 1.00 21.54 96 GLN A N 1
ATOM 665 C CA . GLN A 1 89 ? 11.491 4.607 8.388 1.00 22.14 96 GLN A CA 1
ATOM 666 C C . GLN A 1 89 ? 10.964 3.236 8.782 1.00 18.32 96 GLN A C 1
ATOM 667 O O . GLN A 1 89 ? 11.245 2.724 9.863 1.00 22.31 96 GLN A O 1
ATOM 673 N N . LEU A 1 90 ? 10.206 2.658 7.867 1.00 18.06 97 LEU A N 1
ATOM 674 C CA . LEU A 1 90 ? 9.732 1.283 7.929 1.00 21.16 97 LEU A CA 1
ATOM 675 C C . LEU A 1 90 ? 10.399 0.512 6.795 1.00 20.20 97 LEU A C 1
ATOM 676 O O . LEU A 1 90 ? 10.267 0.903 5.628 1.00 25.26 97 LEU A O 1
ATOM 681 N N . ALA A 1 91 ? 11.099 -0.572 7.117 1.00 16.55 98 ALA A N 1
ATOM 682 C CA . ALA A 1 91 ? 11.844 -1.331 6.111 1.00 17.85 98 ALA A CA 1
ATOM 683 C C . ALA A 1 91 ? 11.216 -2.705 5.936 1.00 19.32 98 ALA A C 1
ATOM 684 O O . ALA A 1 91 ? 11.138 -3.482 6.894 1.00 26.16 98 ALA A O 1
ATOM 686 N N . CYS A 1 92 ? 10.762 -2.992 4.719 1.00 20.03 99 CYS A N 1
ATOM 687 C CA . CYS A 1 92 ? 10.259 -4.306 4.350 1.00 23.54 99 CYS A CA 1
ATOM 688 C C . CYS A 1 92 ? 11.401 -5.157 3.816 1.00 26.83 99 CYS A C 1
ATOM 689 O O . CYS A 1 92 ? 12.199 -4.689 2.992 1.00 30.05 99 CYS A O 1
ATOM 692 N N . ARG A 1 93 ? 11.470 -6.409 4.269 1.00 24.53 100 ARG A N 1
ATOM 693 C CA . ARG A 1 93 ? 12.392 -7.365 3.672 1.00 27.20 100 ARG A CA 1
ATOM 694 C C . ARG A 1 93 ? 11.781 -7.920 2.400 1.00 26.16 100 ARG A C 1
ATOM 695 O O . ARG A 1 93 ? 10.578 -8.184 2.331 1.00 28.21 100 ARG A O 1
ATOM 703 N N . VAL A 1 94 ? 12.605 -8.042 1.366 1.00 30.01 101 VAL A N 1
ATOM 704 C CA . VAL A 1 94 ? 12.122 -8.422 0.047 1.00 32.20 101 VAL A CA 1
ATOM 705 C C . VAL A 1 94 ? 13.056 -9.494 -0.503 1.00 37.94 101 VAL A C 1
ATOM 706 O O . VAL A 1 94 ? 14.243 -9.537 -0.170 1.00 35.34 101 VAL A O 1
ATOM 710 N N . SER A 1 95 ? 12.508 -10.396 -1.320 1.00 41.10 102 SER A N 1
ATOM 711 C CA . SER A 1 95 ? 13.315 -11.511 -1.804 1.00 45.74 102 SER A CA 1
ATOM 712 C C . SER A 1 95 ? 14.096 -11.141 -3.058 1.00 47.90 102 SER A C 1
ATOM 713 O O . SER A 1 95 ? 15.170 -11.703 -3.309 1.00 48.66 102 SER A O 1
ATOM 716 N N . ASP A 1 96 ? 13.573 -10.207 -3.849 1.00 36.40 103 ASP A N 1
ATOM 717 C CA . ASP A 1 96 ? 14.224 -9.769 -5.079 1.00 41.63 103 ASP A CA 1
ATOM 718 C C . ASP A 1 96 ? 13.955 -8.275 -5.211 1.00 39.60 103 ASP A C 1
ATOM 719 O O . ASP A 1 96 ? 12.873 -7.876 -5.646 1.00 37.12 103 ASP A O 1
ATOM 724 N N . LEU A 1 97 ? 14.943 -7.455 -4.850 1.00 38.29 104 LEU A N 1
ATOM 725 C CA . LEU A 1 97 ? 14.713 -6.016 -4.832 1.00 37.02 104 LEU A CA 1
ATOM 726 C C . LEU A 1 97 ? 14.476 -5.500 -6.247 1.00 39.67 104 LEU A C 1
ATOM 727 O O . LEU A 1 97 ? 13.522 -4.748 -6.492 1.00 35.87 104 LEU A O 1
ATOM 732 N N . ASP A 1 98 ? 15.329 -5.923 -7.194 1.00 45.60 105 ASP A N 1
ATOM 733 C CA . ASP A 1 98 ? 15.155 -5.570 -8.603 1.00 49.01 105 ASP A CA 1
ATOM 734 C C . ASP A 1 98 ? 13.733 -5.859 -9.071 1.00 40.32 105 ASP A C 1
ATOM 735 O O . ASP A 1 98 ? 13.074 -5.008 -9.679 1.00 46.78 105 ASP A O 1
ATOM 740 N N . ALA A 1 99 ? 13.255 -7.076 -8.817 1.00 43.61 106 ALA A N 1
ATOM 741 C CA . ALA A 1 99 ? 11.946 -7.474 -9.319 1.00 43.61 106 ALA A CA 1
ATOM 742 C C . ALA A 1 99 ? 10.852 -6.608 -8.715 1.00 43.86 106 ALA A C 1
ATOM 743 O O . ALA A 1 99 ? 9.964 -6.120 -9.426 1.00 36.78 106 ALA A O 1
ATOM 745 N N . MET A 1 100 ? 10.906 -6.386 -7.401 1.00 40.79 107 MET A N 1
ATOM 746 C CA . MET A 1 100 ? 9.875 -5.564 -6.784 1.00 38.26 107 MET A CA 1
ATOM 747 C C . MET A 1 100 ? 9.918 -4.130 -7.277 1.00 36.27 107 MET A C 1
ATOM 748 O O . MET A 1 100 ? 8.872 -3.489 -7.434 1.00 33.85 107 MET A O 1
ATOM 753 N N . CYS A 1 101 ? 11.119 -3.588 -7.473 1.00 33.57 108 CYS A N 1
ATOM 754 C CA . CYS A 1 101 ? 11.217 -2.209 -7.935 1.00 36.68 108 CYS A CA 1
ATOM 755 C C . CYS A 1 101 ? 10.667 -2.059 -9.352 1.00 43.46 108 CYS A C 1
ATOM 756 O O . CYS A 1 101 ? 9.981 -1.076 -9.654 1.00 42.48 108 CYS A O 1
ATOM 759 N N . ARG A 1 102 ? 10.974 -3.008 -10.242 1.00 36.87 109 ARG A N 1
ATOM 760 C CA . ARG A 1 102 ? 10.376 -2.977 -11.577 1.00 39.17 109 ARG A CA 1
ATOM 761 C C . ARG A 1 102 ? 8.856 -3.055 -11.496 1.00 50.18 109 ARG A C 1
ATOM 762 O O . ARG A 1 102 ? 8.145 -2.332 -12.207 1.00 47.60 109 ARG A O 1
ATOM 764 N N . ARG A 1 103 ? 8.346 -3.933 -10.628 1.00 47.13 110 ARG A N 1
ATOM 765 C CA . ARG A 1 103 ? 6.905 -4.067 -10.426 1.00 45.82 110 ARG A CA 1
ATOM 766 C C . ARG A 1 103 ? 6.295 -2.766 -9.900 1.00 43.72 110 ARG A C 1
ATOM 767 O O . ARG A 1 103 ? 5.265 -2.297 -10.407 1.00 41.91 110 ARG A O 1
ATOM 775 N N . LEU A 1 104 ? 6.932 -2.158 -8.895 1.00 40.89 111 LEU A N 1
ATOM 776 C CA . LEU A 1 104 ? 6.434 -0.898 -8.347 1.00 40.62 111 LEU A CA 1
ATOM 777 C C . LEU A 1 104 ? 6.375 0.189 -9.416 1.00 41.38 111 LEU A C 1
ATOM 778 O O . LEU A 1 104 ? 5.377 0.914 -9.527 1.00 47.07 111 LEU A O 1
ATOM 783 N N . ARG A 1 105 ? 7.437 0.326 -10.208 1.00 35.18 112 ARG A N 1
ATOM 784 C CA . ARG A 1 105 ? 7.423 1.327 -11.276 1.00 47.05 112 ARG A CA 1
ATOM 785 C C . ARG A 1 105 ? 6.352 1.032 -12.318 1.00 50.92 112 ARG A C 1
ATOM 786 O O . ARG A 1 105 ? 5.774 1.964 -12.885 1.00 53.58 112 ARG A O 1
ATOM 794 N N . SER A 1 106 ? 6.062 -0.247 -12.580 1.00 56.57 113 SER A N 1
ATOM 795 C CA . SER A 1 106 ? 4.967 -0.578 -13.491 1.00 58.76 113 SER A CA 1
ATOM 796 C C . SER A 1 106 ? 3.618 -0.177 -12.911 1.00 56.56 113 SER A C 1
ATOM 797 O O . SER A 1 106 ? 2.668 0.068 -13.662 1.00 58.24 113 SER A O 1
ATOM 800 N N . GLN A 1 107 ? 3.515 -0.115 -11.586 1.00 48.65 114 GLN A N 1
ATOM 801 C CA . GLN A 1 107 ? 2.291 0.268 -10.900 1.00 48.55 114 GLN A CA 1
ATOM 802 C C . GLN A 1 107 ? 2.194 1.771 -10.680 1.00 53.70 114 GLN A C 1
ATOM 803 O O . GLN A 1 107 ? 1.240 2.236 -10.041 1.00 53.01 114 GLN A O 1
ATOM 809 N N . GLY A 1 108 ? 3.152 2.538 -11.195 1.00 52.62 115 GLY A N 1
ATOM 810 C CA . GLY A 1 108 ? 3.112 3.979 -11.078 1.00 52.98 115 GLY A CA 1
ATOM 811 C C . GLY A 1 108 ? 3.734 4.548 -9.823 1.00 46.68 115 GLY A C 1
ATOM 812 O O . GLY A 1 108 ? 3.559 5.744 -9.556 1.00 52.60 115 GLY A O 1
ATOM 813 N N . VAL A 1 109 ? 4.455 3.745 -9.045 1.00 41.02 116 VAL A N 1
ATOM 814 C CA . VAL A 1 109 ? 5.064 4.203 -7.794 1.00 39.92 116 VAL A CA 1
ATOM 815 C C . VAL A 1 109 ? 6.535 4.516 -8.048 1.00 39.85 116 VAL A C 1
ATOM 816 O O . VAL A 1 109 ? 7.255 3.713 -8.659 1.00 44.80 116 VAL A O 1
ATOM 820 N N . ARG A 1 110 ? 6.973 5.696 -7.618 1.00 35.01 117 ARG A N 1
ATOM 821 C CA . ARG A 1 110 ? 8.364 6.097 -7.793 1.00 37.78 117 ARG A CA 1
ATOM 822 C C . ARG A 1 110 ? 9.247 5.471 -6.720 1.00 39.16 117 ARG A C 1
ATOM 823 O O . ARG A 1 110 ? 8.825 5.284 -5.574 1.00 34.33 117 ARG A O 1
ATOM 831 N N . LEU A 1 111 ? 10.498 5.187 -7.096 1.00 36.23 118 LEU A N 1
ATOM 832 C CA . LEU A 1 111 ? 11.552 4.808 -6.163 1.00 35.11 118 LEU A CA 1
ATOM 833 C C . LEU A 1 111 ? 12.641 5.872 -6.140 1.00 34.17 118 LEU A C 1
ATOM 834 O O . LEU A 1 111 ? 12.860 6.582 -7.125 1.00 36.00 118 LEU A O 1
ATOM 839 N N . VAL A 1 112 ? 13.323 5.978 -5.000 1.00 29.43 119 VAL A N 1
ATOM 840 C CA . VAL A 1 112 ? 14.247 7.089 -4.815 1.00 36.02 119 VAL A CA 1
ATOM 841 C C . VAL A 1 112 ? 15.490 6.898 -5.677 1.00 36.99 119 VAL A C 1
ATOM 842 O O . VAL A 1 112 ? 15.989 7.851 -6.285 1.00 42.87 119 VAL A O 1
ATOM 846 N N . TYR A 1 113 ? 15.997 5.670 -5.763 1.00 3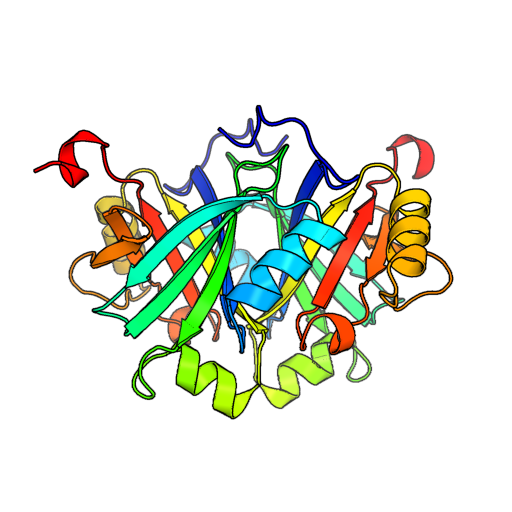2.50 120 TYR A N 1
ATOM 847 C CA . TYR A 1 113 ? 17.252 5.385 -6.447 1.00 40.63 120 TYR A CA 1
ATOM 848 C C . TYR A 1 113 ? 16.976 4.698 -7.775 1.00 45.82 120 TYR A C 1
ATOM 849 O O . TYR A 1 113 ? 16.092 3.835 -7.854 1.00 31.99 120 TYR A O 1
ATOM 858 N N . GLU A 1 114 ? 17.729 5.083 -8.817 1.00 44.38 121 GLU A N 1
ATOM 859 C CA . GLU A 1 114 ? 17.730 4.304 -10.053 1.00 48.90 121 GLU A CA 1
ATOM 860 C C . GLU A 1 114 ? 18.357 2.939 -9.824 1.00 55.29 121 GLU A C 1
ATOM 861 O O . GLU A 1 114 ? 17.884 1.928 -10.356 1.00 58.44 121 GLU A O 1
ATOM 867 N N . THR A 1 115 ? 19.424 2.900 -9.036 1.00 50.13 122 THR A N 1
ATOM 868 C CA . THR A 1 115 ? 20.161 1.691 -8.719 1.00 53.47 122 THR A CA 1
ATOM 869 C C . THR A 1 115 ? 20.150 1.504 -7.208 1.00 52.57 122 THR A C 1
ATOM 870 O O . THR A 1 115 ? 20.276 2.476 -6.461 1.00 57.46 122 THR A O 1
ATOM 874 N N . ALA A 1 116 ? 19.979 0.260 -6.763 1.00 53.25 123 ALA A N 1
ATOM 875 C CA . ALA A 1 116 ? 20.025 -0.043 -5.338 1.00 50.30 123 ALA A CA 1
ATOM 876 C C . ALA A 1 116 ? 21.321 0.459 -4.718 1.00 48.34 123 ALA A C 1
ATOM 877 O O . ALA A 1 116 ? 22.380 0.430 -5.349 1.00 47.23 123 ALA A O 1
ATOM 879 N N . ARG A 1 117 ? 21.235 0.913 -3.472 1.00 46.36 124 ARG A N 1
ATOM 880 C CA . ARG A 1 117 ? 22.413 1.248 -2.684 1.00 46.94 124 ARG A CA 1
ATOM 881 C C . ARG A 1 117 ? 22.706 0.121 -1.686 1.00 44.55 124 ARG A C 1
ATOM 882 O O . ARG A 1 117 ? 21.981 -0.873 -1.590 1.00 36.47 124 ARG A O 1
ATOM 890 N N . ARG A 1 118 ? 23.782 0.272 -0.923 1.00 43.83 125 ARG A N 1
ATOM 891 C CA . ARG A 1 118 ? 24.105 -0.689 0.125 1.00 46.79 125 ARG A CA 1
ATOM 892 C C . ARG A 1 118 ? 23.597 -0.184 1.469 1.00 45.71 125 ARG A C 1
ATOM 893 O O . ARG A 1 118 ? 23.910 0.942 1.873 1.00 43.86 125 ARG A O 1
ATOM 901 N N . GLY A 1 119 ? 22.806 -1.013 2.149 1.00 38.31 126 GLY A N 1
ATOM 902 C CA . GLY A 1 119 ? 22.373 -0.746 3.507 1.00 40.88 126 GLY A CA 1
ATOM 903 C C . GLY A 1 119 ? 23.192 -1.532 4.513 1.00 37.80 126 GLY A C 1
ATOM 904 O O . GLY A 1 119 ? 24.316 -1.960 4.240 1.00 40.65 126 GLY A O 1
ATOM 905 N N . THR A 1 120 ? 22.607 -1.739 5.695 1.00 44.40 127 THR A N 1
ATOM 906 C CA . THR A 1 120 ? 23.310 -2.446 6.766 1.00 48.11 127 THR A CA 1
ATOM 907 C C . THR A 1 120 ? 23.648 -3.873 6.347 1.00 44.40 127 THR A C 1
ATOM 908 O O . THR A 1 120 ? 22.868 -4.534 5.655 1.00 48.50 127 THR A O 1
ATOM 912 N N . ALA A 1 121 ? 24.817 -4.347 6.786 1.00 50.53 128 ALA A N 1
ATOM 913 C CA . ALA A 1 121 ? 25.295 -5.704 6.493 1.00 56.52 128 ALA A CA 1
ATOM 914 C C . ALA A 1 121 ? 25.380 -5.966 4.988 1.00 58.12 128 ALA A C 1
ATOM 915 O O . ALA A 1 121 ? 25.081 -7.064 4.514 1.00 58.45 128 ALA A O 1
ATOM 917 N N . ASN A 1 122 ? 25.788 -4.946 4.229 1.00 57.36 129 ASN A N 1
ATOM 918 C CA . ASN A 1 122 ? 25.935 -5.015 2.767 1.00 54.03 129 ASN A CA 1
ATOM 919 C C . ASN A 1 122 ? 24.643 -5.490 2.072 1.00 48.85 129 ASN A C 1
ATOM 920 O O . ASN A 1 122 ? 24.670 -6.019 0.949 1.00 52.91 129 ASN A O 1
ATOM 925 N N . SER A 1 123 ? 23.494 -5.301 2.719 1.00 38.06 130 SER A N 1
ATOM 926 C CA . SER A 1 123 ? 22.214 -5.500 2.058 1.00 30.76 130 SER A CA 1
ATOM 927 C C . SER A 1 123 ? 22.063 -4.502 0.917 1.00 38.36 130 SER A C 1
ATOM 928 O O . SER A 1 123 ? 22.692 -3.442 0.909 1.00 38.29 130 SER A O 1
ATOM 931 N N . ARG A 1 124 ? 21.219 -4.851 -0.060 1.00 31.54 131 ARG A N 1
ATOM 932 C CA . ARG A 1 124 ? 20.849 -3.934 -1.131 1.00 35.01 131 ARG A CA 1
ATOM 933 C C . ARG A 1 124 ? 19.473 -3.341 -0.852 1.00 33.80 131 ARG A C 1
ATOM 934 O O . ARG A 1 124 ? 18.544 -4.051 -0.447 1.00 35.89 131 ARG A O 1
ATOM 942 N N . ILE A 1 125 ? 19.347 -2.031 -1.068 1.00 26.90 132 ILE A N 1
ATOM 943 C CA . ILE A 1 125 ? 18.185 -1.281 -0.607 1.00 23.05 132 ILE A CA 1
ATOM 944 C C . ILE A 1 125 ? 17.753 -0.275 -1.671 1.00 26.38 132 ILE A C 1
ATOM 945 O O . ILE A 1 125 ? 18.552 0.187 -2.487 1.00 26.88 132 ILE A O 1
ATOM 950 N N . ASN A 1 126 ? 16.473 0.079 -1.620 1.00 24.22 133 ASN A N 1
ATOM 951 C CA . ASN A 1 126 ? 15.909 1.251 -2.275 1.00 29.35 133 ASN A CA 1
ATOM 952 C C . ASN A 1 126 ? 14.808 1.780 -1.356 1.00 26.33 133 ASN A C 1
ATOM 953 O O . ASN A 1 126 ? 14.491 1.167 -0.333 1.00 23.00 133 ASN A O 1
ATOM 958 N N . PHE A 1 127 ? 14.216 2.921 -1.720 1.00 24.03 134 PHE A N 1
ATOM 959 C CA . PHE A 1 127 ? 13.105 3.506 -0.976 1.00 25.69 134 PHE A CA 1
ATOM 960 C C . PHE A 1 127 ? 11.976 3.839 -1.939 1.00 31.49 134 PHE A C 1
ATOM 961 O O . PHE A 1 127 ? 12.213 4.344 -3.045 1.00 28.98 134 PHE A O 1
ATOM 969 N N . ILE A 1 128 ? 10.745 3.555 -1.526 1.00 26.54 135 ILE A N 1
ATOM 970 C CA . ILE A 1 128 ? 9.620 4.179 -2.198 1.00 29.57 135 ILE A CA 1
ATOM 971 C C . ILE A 1 128 ? 9.721 5.675 -1.990 1.00 28.38 135 ILE A C 1
ATOM 972 O O . ILE A 1 128 ? 10.052 6.152 -0.899 1.00 23.48 135 ILE A O 1
ATOM 977 N N . HIS A 1 129 ? 9.507 6.430 -3.052 1.00 27.25 136 HIS A N 1
ATOM 978 C CA . HIS A 1 129 ? 9.569 7.873 -2.893 1.00 33.59 136 HIS A CA 1
ATOM 979 C C . HIS A 1 129 ? 8.580 8.316 -1.816 1.00 28.63 136 HIS A C 1
ATOM 980 O O . HIS A 1 129 ? 7.375 8.048 -1.942 1.00 29.63 136 HIS A O 1
ATOM 987 N N . PRO A 1 130 ? 9.036 8.984 -0.755 1.00 31.38 137 PRO A N 1
ATOM 988 C CA . PRO A 1 130 ? 8.138 9.258 0.378 1.00 30.48 137 PRO A CA 1
ATOM 989 C C . PRO A 1 130 ? 6.907 10.069 0.013 1.00 43.14 137 PRO A C 1
ATOM 990 O O . PRO A 1 130 ? 5.862 9.916 0.658 1.00 45.47 137 PRO A O 1
ATOM 994 N N . LYS A 1 131 ? 6.981 10.926 -0.997 1.00 46.55 138 LYS A N 1
ATOM 995 C CA . LYS A 1 131 ? 5.793 11.702 -1.313 1.00 61.30 138 LYS A CA 1
ATOM 996 C C . LYS A 1 131 ? 4.758 10.889 -2.081 1.00 58.61 138 LYS A C 1
ATOM 997 O O . LYS A 1 131 ? 3.587 11.286 -2.130 1.00 64.51 138 LYS A O 1
ATOM 1003 N N . ASP A 1 132 ? 5.154 9.746 -2.646 1.00 47.89 139 ASP A N 1
ATOM 1004 C CA . ASP A 1 132 ? 4.180 8.815 -3.210 1.00 36.25 139 ASP A CA 1
ATOM 1005 C C . ASP A 1 132 ? 3.439 8.050 -2.125 1.00 30.24 139 ASP A C 1
ATOM 1006 O O . ASP A 1 132 ? 2.322 7.570 -2.348 1.00 29.71 139 ASP A O 1
ATOM 1011 N N . ALA A 1 133 ? 4.063 7.899 -0.963 1.00 29.61 140 ALA A N 1
ATOM 1012 C CA . ALA A 1 133 ? 3.500 7.176 0.166 1.00 30.22 140 ALA A CA 1
ATOM 1013 C C . ALA A 1 133 ? 2.998 8.119 1.248 1.00 36.04 140 ALA A C 1
ATOM 1014 O O . ALA A 1 133 ? 2.951 7.740 2.421 1.00 34.56 140 ALA A O 1
ATOM 1016 N N . GLY A 1 134 ? 2.653 9.354 0.875 1.00 37.01 141 GLY A N 1
ATOM 1017 C CA . GLY A 1 134 ? 2.148 10.333 1.817 1.00 44.23 141 GLY A CA 1
ATOM 1018 C C . GLY A 1 134 ? 3.085 10.651 2.968 1.00 46.26 141 GLY A C 1
ATOM 1019 O O . GLY A 1 134 ? 2.685 10.582 4.132 1.00 52.27 141 GLY A O 1
ATOM 1020 N N . GLY A 1 135 ? 4.337 10.986 2.656 1.00 41.01 142 GLY A N 1
ATOM 1021 C CA . GLY A 1 135 ? 5.313 11.366 3.658 1.00 41.43 142 GLY A CA 1
ATOM 1022 C C . GLY A 1 135 ? 5.938 10.230 4.439 1.00 38.86 142 GLY A C 1
ATOM 1023 O O . GLY A 1 135 ? 6.909 10.465 5.166 1.00 41.98 142 GLY A O 1
ATOM 1024 N N . VAL A 1 136 ? 5.428 9.010 4.313 1.00 31.04 143 VAL A N 1
ATOM 1025 C CA . VAL A 1 136 ? 6.006 7.865 5.005 1.00 24.54 143 VAL A CA 1
ATOM 1026 C C . VAL A 1 136 ? 7.178 7.321 4.192 1.00 25.38 143 VAL A C 1
ATOM 1027 O O . VAL A 1 136 ? 7.059 7.093 2.983 1.00 26.69 143 VAL A O 1
ATOM 1031 N N . LEU A 1 137 ? 8.310 7.097 4.859 1.00 28.63 144 LEU A N 1
ATOM 1032 C CA . LEU A 1 137 ? 9.507 6.557 4.217 1.00 21.37 144 LEU A CA 1
ATOM 1033 C C . LEU A 1 137 ? 9.527 5.043 4.362 1.00 23.48 144 LEU A C 1
ATOM 1034 O O . LEU A 1 137 ? 9.724 4.520 5.464 1.00 21.36 144 LEU A O 1
ATOM 1039 N N . ILE A 1 138 ? 9.366 4.341 3.246 1.00 20.81 145 ILE A N 1
ATOM 1040 C CA . ILE A 1 138 ? 9.350 2.889 3.210 1.00 21.62 145 ILE A CA 1
ATOM 1041 C C . ILE A 1 138 ? 10.601 2.415 2.480 1.00 21.43 145 ILE A C 1
ATOM 1042 O O . ILE A 1 138 ? 10.797 2.701 1.290 1.00 22.55 145 ILE A O 1
ATOM 1047 N N . GLU A 1 139 ? 11.428 1.669 3.179 1.00 19.16 146 GLU A N 1
ATOM 1048 C CA . GLU A 1 139 ? 12.627 1.101 2.589 1.00 22.88 146 GLU A CA 1
ATOM 1049 C C . GLU A 1 139 ? 12.329 -0.340 2.182 1.00 30.61 146 GLU A C 1
ATOM 1050 O O . GLU A 1 139 ? 11.497 -1.014 2.790 1.00 24.39 146 GLU A O 1
ATOM 1056 N N . LEU A 1 140 ? 12.971 -0.785 1.104 1.00 27.04 147 LEU A N 1
ATOM 1057 C CA . LEU A 1 140 ? 12.913 -2.168 0.643 1.00 24.31 147 LEU A CA 1
ATOM 1058 C C . LEU A 1 140 ? 14.312 -2.733 0.765 1.00 23.35 147 LEU A C 1
ATOM 1059 O O . LEU A 1 140 ? 15.280 -2.099 0.310 1.00 24.89 147 LEU A O 1
ATOM 1064 N N . VAL A 1 141 ? 14.439 -3.876 1.435 1.00 26.55 148 VAL A N 1
ATOM 1065 C CA . VAL A 1 141 ? 15.746 -4.402 1.839 1.00 27.49 148 VAL A CA 1
ATOM 1066 C C . VAL A 1 141 ? 15.879 -5.837 1.352 1.00 30.71 148 VAL A C 1
ATOM 1067 O O . VAL A 1 141 ? 15.063 -6.690 1.713 1.00 26.61 148 VAL A O 1
ATOM 1071 N N . GLU A 1 142 ? 16.914 -6.108 0.545 1.00 29.58 149 GLU A N 1
ATOM 1072 C CA . GLU A 1 142 ? 17.266 -7.475 0.206 1.00 28.40 149 GLU A CA 1
ATOM 1073 C C . GLU A 1 142 ? 18.559 -7.829 0.920 1.00 31.43 149 GLU A C 1
ATOM 1074 O O . GLU A 1 142 ? 19.619 -7.269 0.586 1.00 33.08 149 GLU A O 1
ATOM 1080 N N . PRO A 1 143 ? 18.536 -8.725 1.899 1.00 36.07 150 PRO A N 1
ATOM 1081 C CA . PRO A 1 143 ? 19.784 -9.072 2.574 1.00 40.61 150 PRO A CA 1
ATOM 1082 C C . PRO A 1 143 ? 20.740 -9.717 1.583 1.00 43.24 150 PRO A C 1
ATOM 1083 O O . PRO A 1 143 ? 20.331 -10.415 0.652 1.00 36.89 150 PRO A O 1
ATOM 1087 N N . ALA A 1 144 ? 21.991 -9.424 1.744 1.00 39.83 151 ALA A N 1
ATOM 1088 C CA . ALA A 1 144 ? 22.921 -10.041 0.825 1.00 48.19 151 ALA A CA 1
ATOM 1089 C C . ALA A 1 144 ? 23.269 -11.435 1.334 1.00 48.35 151 ALA A C 1
ATOM 1090 O O . ALA A 1 144 ? 23.245 -11.678 2.543 1.00 42.97 151 ALA A O 1
ATOM 1092 N N . PRO A 1 145 ? 23.548 -12.380 0.439 1.00 48.44 152 PRO A N 1
ATOM 1093 C CA . PRO A 1 145 ? 24.071 -13.669 0.896 1.00 47.58 152 PRO A CA 1
ATOM 1094 C C . PRO A 1 145 ? 25.428 -13.457 1.545 1.00 47.20 152 PRO A C 1
ATOM 1095 O O . PRO A 1 145 ? 26.201 -12.586 1.140 1.00 47.17 152 PRO A O 1
ATOM 1099 N N . LYS A 1 146 ? 25.709 -14.243 2.584 1.00 50.18 153 LYS A N 1
ATOM 1100 C CA . LYS A 1 146 ? 26.956 -14.030 3.309 1.00 53.36 153 LYS A CA 1
ATOM 1101 C C . LYS A 1 146 ? 28.165 -14.193 2.392 1.00 54.18 153 LYS A C 1
ATOM 1102 O O . LYS A 1 146 ? 29.162 -13.480 2.556 1.00 61.66 153 LYS A O 1
ATOM 1108 N N . LEU A 1 147 ? 28.083 -15.085 1.398 1.00 42.58 154 LEU A N 1
ATOM 1109 C CA . LEU A 1 147 ? 29.182 -15.224 0.441 1.00 50.14 154 LEU A CA 1
ATOM 1110 C C . LEU A 1 147 ? 29.475 -13.898 -0.252 1.00 53.01 154 LEU A C 1
ATOM 1111 O O . LEU A 1 147 ? 30.643 -13.538 -0.447 1.00 53.68 154 LEU A O 1
ATOM 1116 N N . ALA A 1 148 ? 28.420 -13.164 -0.633 1.00 45.70 155 ALA A N 1
ATOM 1117 C CA . ALA A 1 148 ? 28.590 -11.915 -1.372 1.00 50.82 155 ALA A CA 1
ATOM 1118 C C . ALA A 1 148 ? 29.502 -10.940 -0.635 1.00 65.12 155 ALA A C 1
ATOM 1119 O O . ALA A 1 148 ? 30.307 -10.239 -1.262 1.00 66.38 155 ALA A O 1
ATOM 1121 N N . ALA A 1 149 ? 29.392 -10.883 0.697 1.00 68.98 156 ALA A N 1
ATOM 1122 C CA . ALA A 1 149 ? 30.260 -10.008 1.481 1.00 71.40 156 ALA A CA 1
ATOM 1123 C C . ALA A 1 149 ? 31.729 -10.368 1.283 1.00 77.72 156 ALA A C 1
ATOM 1124 O O . ALA A 1 149 ? 32.570 -9.495 1.027 1.00 87.06 156 ALA A O 1
ATOM 1126 N N . ALA A 1 150 ? 32.057 -11.649 1.396 1.00 71.06 157 ALA A N 1
ATOM 1127 C CA . ALA A 1 150 ? 33.406 -12.122 1.122 1.00 61.73 157 ALA A CA 1
ATOM 1128 C C . ALA A 1 150 ? 33.730 -12.042 -0.376 1.00 60.12 157 ALA A C 1
ATOM 1129 O O . ALA A 1 150 ? 34.293 -11.056 -0.861 1.00 59.43 157 ALA A O 1
ATOM 1131 N N . HIS B 1 1 ? 17.854 -15.409 13.165 1.00 80.75 8 HIS B N 1
ATOM 1132 C CA . HIS B 1 1 ? 18.125 -16.027 14.442 1.00 72.39 8 HIS B CA 1
ATOM 1133 C C . HIS B 1 1 ? 17.499 -15.408 15.673 1.00 64.29 8 HIS B C 1
ATOM 1134 O O . HIS B 1 1 ? 17.220 -16.121 16.611 1.00 63.26 8 HIS B O 1
ATOM 1141 N N . ALA B 1 2 ? 17.274 -14.114 15.697 1.00 55.97 9 ALA B N 1
ATOM 1142 C CA . ALA B 1 2 ? 16.695 -13.536 16.910 1.00 48.12 9 ALA B CA 1
ATOM 1143 C C . ALA B 1 2 ? 15.353 -14.165 17.281 1.00 39.51 9 ALA B C 1
ATOM 1144 O O . ALA B 1 2 ? 14.909 -14.028 18.430 1.00 39.58 9 ALA B O 1
ATOM 1146 N N . ARG B 1 3 ? 14.699 -14.865 16.349 1.00 39.23 10 ARG B N 1
ATOM 1147 C CA . ARG B 1 3 ? 13.462 -15.559 16.693 1.00 44.31 10 ARG B CA 1
ATOM 1148 C C . ARG B 1 3 ? 13.710 -16.713 17.659 1.00 39.03 10 ARG B C 1
ATOM 1149 O O . ARG B 1 3 ? 12.782 -17.140 18.356 1.00 42.06 10 ARG B O 1
ATOM 1157 N N . HIS B 1 4 ? 14.945 -17.211 17.732 1.00 37.43 11 HIS B N 1
ATOM 1158 C CA . HIS B 1 4 ? 15.289 -18.315 18.619 1.00 37.63 11 HIS B CA 1
ATOM 1159 C C . HIS B 1 4 ? 16.226 -17.894 19.742 1.00 38.28 11 HIS B C 1
ATOM 1160 O O . HIS B 1 4 ? 16.880 -18.747 20.358 1.00 38.93 11 HIS B O 1
ATOM 1167 N N . MET B 1 5 ? 16.310 -16.598 20.017 1.00 36.84 12 MET B N 1
ATOM 1168 C CA . MET B 1 5 ? 17.019 -16.107 21.193 1.00 33.95 12 MET B CA 1
ATOM 1169 C C . MET B 1 5 ? 16.050 -15.995 22.368 1.00 36.97 12 MET B C 1
ATOM 1170 O O . MET B 1 5 ? 14.959 -15.426 22.235 1.00 38.60 12 MET B O 1
ATOM 1175 N N . LEU B 1 6 ? 16.456 -16.541 23.511 1.00 39.49 13 LEU B N 1
ATOM 1176 C CA . LEU B 1 6 ? 15.700 -16.372 24.743 1.00 37.01 13 LEU B CA 1
ATOM 1177 C C . LEU B 1 6 ? 15.775 -14.923 25.202 1.00 39.36 13 LEU B C 1
ATOM 1178 O O . LEU B 1 6 ? 16.865 -14.345 25.305 1.00 33.71 13 LEU B O 1
ATOM 1183 N N . ALA B 1 7 ? 14.613 -14.350 25.492 1.00 31.64 14 ALA B N 1
ATOM 1184 C CA . ALA B 1 7 ? 14.507 -12.945 25.849 1.00 32.45 14 ALA B CA 1
ATOM 1185 C C . ALA B 1 7 ? 14.994 -12.696 27.273 1.00 34.38 14 ALA B C 1
ATOM 1186 O O . ALA B 1 7 ? 14.967 -13.585 28.129 1.00 31.45 14 ALA B O 1
ATOM 1188 N N . THR B 1 8 ? 15.463 -11.471 27.522 1.00 34.47 15 THR B N 1
ATOM 1189 C CA . THR B 1 8 ? 15.789 -11.043 28.879 1.00 39.46 15 THR B CA 1
ATOM 1190 C C . THR B 1 8 ? 14.739 -10.111 29.463 1.00 42.30 15 THR B C 1
ATOM 1191 O O . THR B 1 8 ? 14.847 -9.733 30.635 1.00 46.53 15 THR B O 1
ATOM 1195 N N . SER B 1 9 ? 13.753 -9.720 28.674 1.00 43.28 16 SER B N 1
ATOM 1196 C CA . SER B 1 9 ? 12.642 -8.885 29.106 1.00 40.80 16 SER B CA 1
ATOM 1197 C C . SER B 1 9 ? 11.336 -9.627 28.850 1.00 38.67 16 SER B C 1
ATOM 1198 O O . SER B 1 9 ? 11.317 -10.786 28.430 1.00 44.29 16 SER B O 1
ATOM 1201 N N . LEU B 1 10 ? 10.226 -8.956 29.120 1.00 37.86 17 LEU B N 1
ATOM 1202 C CA . LEU B 1 10 ? 8.936 -9.553 28.831 1.00 35.95 17 LEU B CA 1
ATOM 1203 C C . LEU B 1 10 ? 8.463 -9.239 27.414 1.00 40.33 17 LEU B C 1
ATOM 1204 O O . LEU B 1 10 ? 7.343 -9.598 27.048 1.00 37.66 17 LEU B O 1
ATOM 1209 N N . VAL B 1 11 ? 9.306 -8.610 26.610 1.00 39.89 18 VAL B N 1
ATOM 1210 C CA . VAL B 1 11 ? 9.019 -8.375 25.197 1.00 38.49 18 VAL B CA 1
ATOM 1211 C C . VAL B 1 11 ? 9.212 -9.684 24.443 1.00 43.11 18 VAL B C 1
ATOM 1212 O O . VAL B 1 11 ? 10.284 -10.297 24.503 1.00 45.54 18 VAL B O 1
ATOM 1216 N N . THR B 1 12 ? 8.185 -10.108 23.755 1.00 39.73 19 THR B N 1
ATOM 1217 C CA . THR B 1 12 ? 8.252 -11.296 22.983 1.00 41.13 19 THR B CA 1
ATOM 1218 C C . THR B 1 12 ? 8.307 -11.011 21.522 1.00 38.73 19 THR B C 1
ATOM 1219 O O . THR B 1 12 ? 8.336 -11.921 20.738 1.00 39.91 19 THR B O 1
ATOM 1223 N N . GLY B 1 13 ? 8.307 -9.736 21.158 1.00 34.70 20 GLY B N 1
ATOM 1224 C CA . GLY B 1 13 ? 8.363 -9.347 19.776 1.00 32.20 20 GLY B CA 1
ATOM 1225 C C . GLY B 1 13 ? 7.774 -7.986 19.444 1.00 34.91 20 GLY B C 1
ATOM 1226 O O . GLY B 1 13 ? 7.427 -7.234 20.286 1.00 30.49 20 GLY B O 1
ATOM 1227 N N . LEU B 1 14 ? 7.668 -7.732 18.164 1.00 33.05 21 LEU B N 1
ATOM 1228 C CA . LEU B 1 14 ? 7.122 -6.515 17.642 1.00 37.66 21 LEU B CA 1
ATOM 1229 C C . LEU B 1 14 ? 5.681 -6.754 17.331 1.00 35.86 21 LEU B C 1
ATOM 1230 O O . LEU B 1 14 ? 5.388 -7.559 16.509 1.00 39.26 21 LEU B O 1
ATOM 1235 N N . ASP B 1 15 ? 4.794 -6.038 17.974 1.00 27.48 22 ASP B N 1
ATOM 1236 C CA . ASP B 1 15 ? 3.362 -6.225 17.714 1.00 24.95 22 ASP B CA 1
ATOM 1237 C C . ASP B 1 15 ? 2.938 -5.522 16.433 1.00 24.50 22 ASP B C 1
ATOM 1238 O O . ASP B 1 15 ? 2.283 -6.128 15.572 1.00 28.97 22 ASP B O 1
ATOM 1243 N N . HIS B 1 16 ? 3.246 -4.233 16.317 1.00 19.62 23 HIS B N 1
ATOM 1244 C CA . HIS B 1 16 ? 2.914 -3.511 15.097 1.00 21.62 23 HIS B CA 1
ATOM 1245 C C . HIS B 1 16 ? 3.726 -2.230 15.010 1.00 25.15 23 HIS B C 1
ATOM 1246 O O . HIS B 1 16 ? 4.345 -1.784 15.980 1.00 26.54 23 HIS B O 1
ATOM 1253 N N . VAL B 1 17 ? 3.690 -1.636 13.819 1.00 27.56 24 VAL B N 1
ATOM 1254 C CA . VAL B 1 17 ? 4.139 -0.272 13.577 1.00 25.60 24 VAL B CA 1
ATOM 1255 C C . VAL B 1 17 ? 2.904 0.547 13.228 1.00 19.11 24 VAL B C 1
ATOM 1256 O O . VAL B 1 17 ? 2.160 0.208 12.305 1.00 20.61 24 VAL B O 1
ATOM 1260 N N . GLY B 1 18 ? 2.672 1.638 13.978 1.00 23.61 25 GLY B N 1
ATOM 1261 C CA . GLY B 1 18 ? 1.496 2.473 13.784 1.00 18.92 25 GLY B CA 1
ATOM 1262 C C . GLY B 1 18 ? 1.797 3.665 12.889 1.00 22.33 25 GLY B C 1
ATOM 1263 O O . GLY B 1 18 ? 2.746 4.415 13.133 1.00 19.27 25 GLY B O 1
ATOM 1264 N N . ILE B 1 19 ? 0.986 3.821 11.839 1.00 20.84 26 ILE B N 1
ATOM 1265 C CA . ILE B 1 19 ? 1.183 4.866 10.841 1.00 17.81 26 ILE B CA 1
ATOM 1266 C C . ILE B 1 19 ? -0.078 5.720 10.781 1.00 21.68 26 ILE B C 1
ATOM 1267 O O . ILE B 1 19 ? -1.172 5.203 10.520 1.00 21.87 26 ILE B O 1
ATOM 1272 N N . ALA B 1 20 ? 0.083 7.020 11.036 1.00 21.70 27 ALA B N 1
ATOM 1273 C CA . ALA B 1 20 ? -0.982 8.003 10.865 1.00 26.55 27 ALA B CA 1
ATOM 1274 C C . ALA B 1 20 ? -1.157 8.307 9.387 1.00 31.47 27 ALA B C 1
ATOM 1275 O O . ALA B 1 20 ? -0.188 8.685 8.713 1.00 25.39 27 ALA B O 1
ATOM 1277 N N . VAL B 1 21 ? -2.376 8.131 8.873 1.00 24.70 28 VAL B N 1
ATOM 1278 C CA . VAL B 1 21 ? -2.664 8.445 7.477 1.00 29.48 28 VAL B CA 1
ATOM 1279 C C . VAL B 1 21 ? -3.830 9.419 7.410 1.00 29.10 28 VAL B C 1
ATOM 1280 O O . VAL B 1 21 ? -4.593 9.583 8.359 1.00 32.36 28 VAL B O 1
ATOM 1284 N N . ALA B 1 22 ? -3.963 10.069 6.257 1.00 31.65 29 ALA B N 1
ATOM 1285 C CA . ALA B 1 22 ? -5.023 11.058 6.095 1.00 38.94 29 ALA B CA 1
ATOM 1286 C C . ALA B 1 22 ? -6.354 10.406 5.719 1.00 45.58 29 ALA B C 1
ATOM 1287 O O . ALA B 1 22 ? -7.412 10.838 6.190 1.00 47.87 29 ALA B O 1
ATOM 1289 N N . ASP B 1 23 ? -6.324 9.365 4.882 1.00 36.89 30 ASP B N 1
ATOM 1290 C CA . ASP B 1 23 ? -7.535 8.688 4.428 1.00 38.94 30 ASP B CA 1
ATOM 1291 C C . ASP B 1 23 ? -7.305 7.186 4.538 1.00 34.44 30 ASP B C 1
ATOM 1292 O O . ASP B 1 23 ? -6.503 6.618 3.789 1.00 36.68 30 ASP B O 1
ATOM 1297 N N . LEU B 1 24 ? -8.049 6.545 5.437 1.00 37.20 31 LEU B N 1
ATOM 1298 C CA . LEU B 1 24 ? -7.768 5.161 5.795 1.00 40.23 31 LEU B CA 1
ATOM 1299 C C . LEU B 1 24 ? -8.002 4.218 4.618 1.00 40.59 31 LEU B C 1
ATOM 1300 O O . LEU B 1 24 ? -7.167 3.351 4.326 1.00 35.97 31 LEU B O 1
ATOM 1305 N N . ASP B 1 25 ? -9.130 4.368 3.927 1.00 36.99 32 ASP B N 1
ATOM 1306 C CA . ASP B 1 25 ? -9.492 3.378 2.918 1.00 43.90 32 ASP B CA 1
ATOM 1307 C C . ASP B 1 25 ? -8.541 3.410 1.726 1.00 42.33 32 ASP B C 1
ATOM 1308 O O . ASP B 1 25 ? -8.215 2.361 1.157 1.00 37.59 32 ASP B O 1
ATOM 1313 N N . VAL B 1 26 ? -8.092 4.595 1.317 1.00 41.01 33 VAL B N 1
ATOM 1314 C CA . VAL B 1 26 ? -7.162 4.639 0.195 1.00 40.77 33 VAL B CA 1
ATOM 1315 C C . VAL B 1 26 ? -5.785 4.137 0.626 1.00 39.17 33 VAL B C 1
ATOM 1316 O O . VAL B 1 26 ? -5.090 3.463 -0.142 1.00 35.94 33 VAL B O 1
ATOM 1320 N N . ALA B 1 27 ? -5.384 4.425 1.872 1.00 29.13 34 ALA B N 1
ATOM 1321 C CA . ALA B 1 27 ? -4.132 3.885 2.385 1.00 35.82 34 ALA B CA 1
ATOM 1322 C C . ALA B 1 27 ? -4.171 2.364 2.426 1.00 34.62 34 ALA B C 1
ATOM 1323 O O . ALA B 1 27 ? -3.198 1.707 2.043 1.00 30.39 34 ALA B O 1
ATOM 1325 N N . ILE B 1 28 ? -5.294 1.784 2.869 1.00 30.68 35 ILE B N 1
ATOM 1326 C CA . ILE B 1 28 ? -5.416 0.325 2.896 1.00 31.84 35 ILE B CA 1
ATOM 1327 C C . ILE B 1 28 ? -5.163 -0.256 1.509 1.00 33.75 35 ILE B C 1
ATOM 1328 O O . ILE B 1 28 ? -4.338 -1.164 1.339 1.00 28.47 35 ILE B O 1
ATOM 1333 N N . GLU B 1 29 ? -5.852 0.279 0.492 1.00 31.02 36 GLU B N 1
ATOM 1334 C CA . GLU B 1 29 ? -5.678 -0.218 -0.871 1.00 35.26 36 GLU B CA 1
ATOM 1335 C C . GLU B 1 29 ? -4.251 -0.009 -1.359 1.00 36.19 36 GLU B C 1
ATOM 1336 O O . GLU B 1 29 ? -3.706 -0.855 -2.080 1.00 36.25 36 GLU B O 1
ATOM 1342 N N . TRP B 1 30 ? -3.639 1.119 -0.992 1.00 35.78 37 TRP B N 1
ATOM 1343 C CA . TRP B 1 30 ? -2.273 1.406 -1.425 1.00 36.83 37 TRP B CA 1
ATOM 1344 C C . TRP B 1 30 ? -1.291 0.390 -0.853 1.00 35.77 37 TRP B C 1
ATOM 1345 O O . TRP B 1 30 ? -0.493 -0.203 -1.592 1.00 35.02 37 TRP B O 1
ATOM 1356 N N . TYR B 1 31 ? -1.336 0.179 0.467 1.00 29.86 38 TYR B N 1
ATOM 1357 C CA . TYR B 1 31 ? -0.447 -0.784 1.110 1.00 26.92 38 TYR B CA 1
ATOM 1358 C C . TYR B 1 31 ? -0.704 -2.192 0.598 1.00 29.72 38 TYR B C 1
ATOM 1359 O O . TYR B 1 31 ? 0.241 -2.970 0.398 1.00 28.43 38 TYR B O 1
ATOM 1368 N N . HIS B 1 32 ? -1.974 -2.540 0.358 1.00 28.54 39 HIS B N 1
ATOM 1369 C CA . HIS B 1 32 ? -2.246 -3.875 -0.162 1.00 29.54 39 HIS B CA 1
ATOM 1370 C C . HIS B 1 32 ? -1.726 -4.018 -1.586 1.00 35.23 39 HIS B C 1
ATOM 1371 O O . HIS B 1 32 ? -1.028 -4.988 -1.904 1.00 36.53 39 HIS B O 1
ATOM 1378 N N . ASP B 1 33 ? -2.061 -3.058 -2.461 1.00 34.30 40 ASP B N 1
ATOM 1379 C CA . ASP B 1 33 ? -1.722 -3.198 -3.873 1.00 41.41 40 ASP B CA 1
ATOM 1380 C C . ASP B 1 33 ? -0.217 -3.196 -4.082 1.00 34.20 40 ASP B C 1
ATOM 1381 O O . ASP B 1 33 ? 0.306 -3.966 -4.894 1.00 37.31 40 ASP B O 1
ATOM 1386 N N . HIS B 1 34 ? 0.490 -2.324 -3.375 1.00 32.10 41 HIS B N 1
ATOM 1387 C CA . HIS B 1 34 ? 1.896 -2.089 -3.659 1.00 40.31 41 HIS B CA 1
ATOM 1388 C C . HIS B 1 34 ? 2.840 -2.905 -2.791 1.00 40.00 41 HIS B C 1
ATOM 1389 O O . HIS B 1 34 ? 3.897 -3.320 -3.279 1.00 33.82 41 HIS B O 1
ATOM 1396 N N . LEU B 1 35 ? 2.471 -3.193 -1.542 1.00 29.90 42 LEU B N 1
ATOM 1397 C CA . LEU B 1 35 ? 3.330 -3.977 -0.662 1.00 33.31 42 LEU B CA 1
ATOM 1398 C C . LEU B 1 35 ? 2.799 -5.368 -0.362 1.00 30.64 42 LEU B C 1
ATOM 1399 O O . LEU B 1 35 ? 3.452 -6.112 0.375 1.00 35.07 42 LEU B O 1
ATOM 1404 N N . GLY B 1 36 ? 1.636 -5.719 -0.850 1.00 31.68 43 GLY B N 1
ATOM 1405 C CA . GLY B 1 36 ? 1.090 -7.025 -0.586 1.00 36.86 43 GLY B CA 1
ATOM 1406 C C . GLY B 1 36 ? 0.559 -7.276 0.802 1.00 29.96 43 GLY B C 1
ATOM 1407 O O . GLY B 1 36 ? 0.342 -8.386 1.176 1.00 32.82 43 GLY B O 1
ATOM 1408 N N . MET B 1 37 ? 0.384 -6.220 1.572 1.00 29.12 44 MET B N 1
ATOM 1409 C CA . MET B 1 37 ? -0.133 -6.344 2.922 1.00 25.43 44 MET B CA 1
ATOM 1410 C C . MET B 1 37 ? -1.611 -6.644 2.853 1.00 26.82 44 MET B C 1
ATOM 1411 O O . MET B 1 37 ? -2.266 -6.207 1.983 1.00 34.01 44 MET B O 1
ATOM 1416 N N . ILE B 1 38 ? -2.106 -7.416 3.779 1.00 26.82 45 ILE B N 1
ATOM 1417 C CA . ILE B 1 38 ? -3.477 -7.847 3.778 1.00 30.68 45 ILE B CA 1
ATOM 1418 C C . ILE B 1 38 ? -4.288 -7.361 4.965 1.00 31.01 45 ILE B C 1
ATOM 1419 O O . ILE B 1 38 ? -3.938 -7.612 6.082 1.00 29.79 45 ILE B O 1
ATOM 1424 N N . LEU B 1 39 ? -5.394 -6.703 4.697 1.00 37.10 46 LEU B N 1
ATOM 1425 C CA . LEU B 1 39 ? -6.246 -6.200 5.773 1.00 38.24 46 LEU B CA 1
ATOM 1426 C C . LEU B 1 39 ? -6.825 -7.372 6.553 1.00 39.70 46 LEU B C 1
ATOM 1427 O O . LEU B 1 39 ? -7.584 -8.181 6.000 1.00 36.54 46 LEU B O 1
ATOM 1432 N N . VAL B 1 40 ? -6.479 -7.470 7.834 1.00 29.87 47 VAL B N 1
ATOM 1433 C CA . VAL B 1 40 ? -7.022 -8.532 8.672 1.00 33.49 47 VAL B CA 1
ATOM 1434 C C . VAL B 1 40 ? -8.003 -8.021 9.713 1.00 43.95 47 VAL B C 1
ATOM 1435 O O . VAL B 1 40 ? -8.775 -8.824 10.257 1.00 43.03 47 VAL B O 1
ATOM 1439 N N . HIS B 1 41 ? -8.038 -6.723 9.982 1.00 40.11 48 HIS B N 1
ATOM 1440 C CA . HIS B 1 41 ? -8.948 -6.229 11.002 1.00 49.48 48 HIS B CA 1
ATOM 1441 C C . HIS B 1 41 ? -9.163 -4.738 10.795 1.00 44.33 48 HIS B C 1
ATOM 1442 O O . HIS B 1 41 ? -8.249 -4.028 10.380 1.00 37.78 48 HIS B O 1
ATOM 1449 N N . GLU B 1 42 ? -10.380 -4.279 11.061 1.00 37.27 49 GLU B N 1
ATOM 1450 C CA . GLU B 1 42 ? -10.670 -2.857 11.039 1.00 34.00 49 GLU B CA 1
ATOM 1451 C C . GLU B 1 42 ? -11.590 -2.565 12.209 1.00 40.21 49 GLU B C 1
ATOM 1452 O O . GLU B 1 42 ? -12.533 -3.319 12.468 1.00 35.07 49 GLU B O 1
ATOM 1458 N N . GLU B 1 43 ? -11.303 -1.494 12.936 1.00 40.07 50 GLU B N 1
ATOM 1459 C CA . GLU B 1 43 ? -12.148 -1.171 14.073 1.00 40.86 50 GLU B CA 1
ATOM 1460 C C . GLU B 1 43 ? -12.055 0.314 14.377 1.00 40.50 50 GLU B C 1
ATOM 1461 O O . GLU B 1 43 ? -11.268 1.059 13.780 1.00 37.77 50 GLU B O 1
ATOM 1467 N N . ILE B 1 44 ? -12.916 0.731 15.300 1.00 38.02 51 ILE B N 1
ATOM 1468 C CA . ILE B 1 44 ? -12.983 2.093 15.810 1.00 41.59 51 ILE B CA 1
ATOM 1469 C C . ILE B 1 44 ? -12.600 2.063 17.283 1.00 44.64 51 ILE B C 1
ATOM 1470 O O . ILE B 1 44 ? -13.157 1.274 18.056 1.00 45.06 51 ILE B O 1
ATOM 1475 N N . ASN B 1 45 ? -11.630 2.895 17.663 1.00 45.06 52 ASN B N 1
ATOM 1476 C CA . ASN B 1 45 ? -11.241 3.092 19.060 1.00 49.18 52 ASN B CA 1
ATOM 1477 C C . ASN B 1 45 ? -11.867 4.414 19.493 1.00 53.19 52 ASN B C 1
ATOM 1478 O O . ASN B 1 45 ? -11.328 5.496 19.230 1.00 55.52 52 ASN B O 1
ATOM 1483 N N . ASP B 1 46 ? -13.022 4.309 20.136 1.00 75.79 53 ASP B N 1
ATOM 1484 C CA . ASP B 1 46 ? -13.777 5.464 20.609 1.00 80.69 53 ASP B CA 1
ATOM 1485 C C . ASP B 1 46 ? -13.035 6.248 21.679 1.00 82.75 53 ASP B C 1
ATOM 1486 O O . ASP B 1 46 ? -13.139 7.469 21.735 1.00 82.13 53 ASP B O 1
ATOM 1491 N N . ASP B 1 47 ? -12.288 5.549 22.528 1.00 85.75 54 ASP B N 1
ATOM 1492 C CA . ASP B 1 47 ? -11.528 6.208 23.582 1.00 88.32 54 ASP B CA 1
ATOM 1493 C C . ASP B 1 47 ? -10.501 7.155 22.983 1.00 74.77 54 ASP B C 1
ATOM 1494 O O . ASP B 1 47 ? -10.512 8.363 23.251 1.00 70.54 54 ASP B O 1
ATOM 1499 N N . GLN B 1 48 ? -9.626 6.622 22.135 1.00 64.37 55 GLN B N 1
ATOM 1500 C CA . GLN B 1 48 ? -8.619 7.427 21.466 1.00 66.74 55 GLN B CA 1
ATOM 1501 C C . GLN B 1 48 ? -9.156 8.161 20.238 1.00 65.91 55 GLN B C 1
ATOM 1502 O O . GLN B 1 48 ? -8.402 8.926 19.623 1.00 65.49 55 GLN B O 1
ATOM 1508 N N . GLY B 1 49 ? -10.426 7.954 19.871 1.00 56.08 56 GLY B N 1
ATOM 1509 C CA . GLY B 1 49 ? -11.021 8.631 18.728 1.00 56.40 56 GLY B CA 1
ATOM 1510 C C . GLY B 1 49 ? -10.291 8.432 17.407 1.00 47.88 56 GLY B C 1
ATOM 1511 O O . GLY B 1 49 ? -9.996 9.402 16.699 1.00 48.51 56 GLY B O 1
ATOM 1512 N N . ILE B 1 50 ? -9.972 7.188 17.066 1.00 42.77 57 ILE B N 1
ATOM 1513 C CA . ILE B 1 50 ? -9.322 6.883 15.796 1.00 41.33 57 ILE B CA 1
ATOM 1514 C C . ILE B 1 50 ? -10.018 5.686 15.169 1.00 45.09 57 ILE B C 1
ATOM 1515 O O . ILE B 1 50 ? -10.583 4.834 15.863 1.00 48.73 57 ILE B O 1
ATOM 1520 N N . ARG B 1 51 ? -9.994 5.631 13.843 1.00 38.75 58 ARG B N 1
ATOM 1521 C CA . ARG B 1 51 ? -10.342 4.405 13.151 1.00 38.41 58 ARG B CA 1
ATOM 1522 C C . ARG B 1 51 ? -9.057 3.742 12.677 1.00 35.72 58 ARG B C 1
ATOM 1523 O O . ARG B 1 51 ? -8.106 4.415 12.261 1.00 34.38 58 ARG B O 1
ATOM 1531 N N . GLU B 1 52 ? -9.016 2.424 12.776 1.00 35.34 59 GLU B N 1
ATOM 1532 C CA . GLU B 1 52 ? -7.777 1.690 12.590 1.00 33.15 59 GLU B CA 1
ATOM 1533 C C . GLU B 1 52 ? -7.999 0.545 11.624 1.00 32.95 59 GLU B C 1
ATOM 1534 O O . GLU B 1 52 ? -9.116 0.036 11.491 1.00 36.54 59 GLU B O 1
ATOM 1540 N N . ALA B 1 53 ? -6.918 0.153 10.954 1.00 31.06 60 ALA B N 1
ATOM 1541 C CA . ALA B 1 53 ? -6.898 -1.010 10.078 1.00 36.10 60 ALA B CA 1
ATOM 1542 C C . ALA B 1 53 ? -5.605 -1.761 10.333 1.00 35.99 60 ALA B C 1
ATOM 1543 O O . ALA B 1 53 ? -4.525 -1.166 10.275 1.00 31.99 60 ALA B O 1
ATOM 1545 N N . LEU B 1 54 ? -5.711 -3.050 10.613 1.00 30.36 61 LEU B N 1
ATOM 1546 C CA . LEU B 1 54 ? -4.547 -3.880 10.892 1.00 33.09 61 LEU B CA 1
ATOM 1547 C C . LEU B 1 54 ? -4.198 -4.657 9.635 1.00 35.89 61 LEU B C 1
ATOM 1548 O O . LEU B 1 54 ? -5.037 -5.396 9.110 1.00 31.94 61 LEU B O 1
ATOM 1553 N N . LEU B 1 55 ? -2.961 -4.507 9.168 1.00 26.50 62 LEU B N 1
ATOM 1554 C CA . LEU B 1 55 ? -2.502 -5.155 7.947 1.00 26.19 62 LEU B CA 1
ATOM 1555 C C . LEU B 1 55 ? -1.481 -6.214 8.312 1.00 28.25 62 LEU B C 1
ATOM 1556 O O . LEU B 1 55 ? -0.484 -5.918 8.978 1.00 27.15 62 LEU B O 1
ATOM 1561 N N . ALA B 1 56 ? -1.729 -7.434 7.877 1.00 27.38 63 ALA B N 1
ATOM 1562 C CA . ALA B 1 56 ? -0.741 -8.479 8.034 1.00 30.74 63 ALA B CA 1
ATOM 1563 C C . ALA B 1 56 ? 0.316 -8.329 6.951 1.00 28.56 63 ALA B C 1
ATOM 1564 O O . ALA B 1 56 ? 0.062 -7.783 5.872 1.00 33.20 63 ALA B O 1
ATOM 1566 N N . VAL B 1 57 ? 1.522 -8.763 7.274 1.00 27.99 64 VAL B N 1
ATOM 1567 C CA . VAL B 1 57 ? 2.635 -8.839 6.344 1.00 34.64 64 VAL B CA 1
ATOM 1568 C C . VAL B 1 57 ? 2.949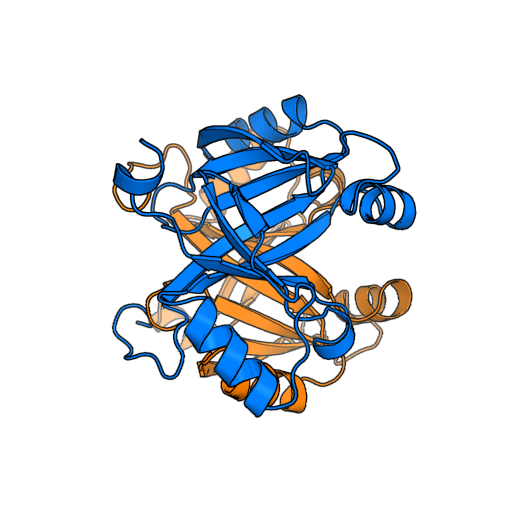 -10.307 6.160 1.00 37.53 64 VAL B C 1
ATOM 1569 O O . VAL B 1 57 ? 3.607 -10.916 7.020 1.00 34.28 64 VAL B O 1
ATOM 1573 N N . PRO B 1 58 ? 2.433 -10.946 5.111 1.00 42.00 65 PRO B N 1
ATOM 1574 C CA . PRO B 1 58 ? 2.571 -12.399 4.984 1.00 42.16 65 PRO B CA 1
ATOM 1575 C C . PRO B 1 58 ? 4.041 -12.795 5.007 1.00 43.79 65 PRO B C 1
ATOM 1576 O O . PRO B 1 58 ? 4.885 -12.147 4.381 1.00 37.40 65 PRO B O 1
ATOM 1580 N N . GLY B 1 59 ? 4.342 -13.838 5.783 1.00 53.74 66 GLY B N 1
ATOM 1581 C CA . GLY B 1 59 ? 5.704 -14.191 6.128 1.00 57.80 66 GLY B CA 1
ATOM 1582 C C . GLY B 1 59 ? 6.224 -13.563 7.404 1.00 55.81 66 GLY B C 1
ATOM 1583 O O . GLY B 1 59 ? 7.376 -13.812 7.774 1.00 61.34 66 GLY B O 1
ATOM 1584 N N . SER B 1 60 ? 5.416 -12.761 8.089 1.00 47.80 67 SER B N 1
ATOM 1585 C CA . SER B 1 60 ? 5.869 -12.025 9.257 1.00 49.45 67 SER B CA 1
ATOM 1586 C C . SER B 1 60 ? 4.788 -12.057 10.336 1.00 44.40 67 SER B C 1
ATOM 1587 O O . SER B 1 60 ? 3.605 -12.262 10.059 1.00 41.40 67 SER B O 1
ATOM 1590 N N . ALA B 1 61 ? 5.213 -11.852 11.579 1.00 38.42 68 ALA B N 1
ATOM 1591 C CA . ALA B 1 61 ? 4.282 -11.740 12.693 1.00 35.97 68 ALA B CA 1
ATOM 1592 C C . ALA B 1 61 ? 3.916 -10.297 13.012 1.00 35.20 68 ALA B C 1
ATOM 1593 O O . ALA B 1 61 ? 2.869 -10.057 13.618 1.00 39.62 68 ALA B O 1
ATOM 1595 N N . ALA B 1 62 ? 4.737 -9.332 12.622 1.00 35.37 69 ALA B N 1
ATOM 1596 C CA . ALA B 1 62 ? 4.427 -7.951 12.947 1.00 37.97 69 ALA B CA 1
ATOM 1597 C C . ALA B 1 62 ? 3.426 -7.386 11.943 1.00 35.25 69 ALA B C 1
ATOM 1598 O O . ALA B 1 62 ? 3.320 -7.843 10.797 1.00 26.90 69 ALA B O 1
ATOM 1600 N N . GLN B 1 63 ? 2.648 -6.415 12.398 1.00 32.94 70 GLN B N 1
ATOM 1601 C CA . GLN B 1 63 ? 1.617 -5.846 11.558 1.00 30.07 70 GLN B CA 1
ATOM 1602 C C . GLN B 1 63 ? 1.906 -4.382 11.299 1.00 28.39 70 GLN B C 1
ATOM 1603 O O . GLN B 1 63 ? 2.732 -3.756 11.971 1.00 26.05 70 GLN B O 1
ATOM 1609 N N . ILE B 1 64 ? 1.241 -3.857 10.278 1.00 24.73 71 ILE B N 1
ATOM 1610 C CA . ILE B 1 64 ? 1.125 -2.422 10.068 1.00 20.62 71 ILE B CA 1
ATOM 1611 C C . ILE B 1 64 ? -0.250 -1.993 10.568 1.00 21.55 71 ILE B C 1
ATOM 1612 O O . ILE B 1 64 ? -1.268 -2.578 10.177 1.00 27.60 71 ILE B O 1
ATOM 1617 N N . GLN B 1 65 ? -0.287 -0.993 11.434 1.00 24.31 72 GLN B N 1
ATOM 1618 C CA . GLN B 1 65 ? -1.544 -0.460 11.969 1.00 25.33 72 GLN B CA 1
ATOM 1619 C C . GLN B 1 65 ? -1.747 0.940 11.402 1.00 26.38 72 GLN B C 1
ATOM 1620 O O . GLN B 1 65 ? -1.159 1.909 11.889 1.00 27.11 72 GLN B O 1
ATOM 1626 N N . LEU B 1 66 ? -2.579 1.046 10.375 1.00 26.31 73 LEU B N 1
ATOM 1627 C CA . LEU B 1 66 ? -2.939 2.350 9.833 1.00 21.12 73 LEU B CA 1
ATOM 1628 C C . LEU B 1 66 ? -3.986 3.021 10.710 1.00 27.87 73 LEU B C 1
ATOM 1629 O O . LEU B 1 66 ? -4.923 2.373 11.189 1.00 27.41 73 LEU B O 1
ATOM 1634 N N . MET B 1 67 ? -3.814 4.321 10.950 1.00 29.33 74 MET B N 1
ATOM 1635 C CA . MET B 1 67 ? -4.709 5.007 11.879 1.00 32.53 74 MET B CA 1
ATOM 1636 C C . MET B 1 67 ? -5.112 6.356 11.310 1.00 27.50 74 MET B C 1
ATOM 1637 O O . MET B 1 67 ? -4.264 7.104 10.812 1.00 27.02 74 MET B O 1
ATOM 1642 N N . ALA B 1 68 ? -6.398 6.663 11.396 1.00 25.47 75 ALA B N 1
ATOM 1643 C CA . ALA B 1 68 ? -6.876 7.944 10.927 1.00 29.50 75 ALA B CA 1
ATOM 1644 C C . ALA B 1 68 ? -7.715 8.559 12.031 1.00 27.82 75 ALA B C 1
ATOM 1645 O O . ALA B 1 68 ? -8.384 7.836 12.777 1.00 32.33 75 ALA B O 1
ATOM 1647 N N . PRO B 1 69 ? -7.684 9.878 12.188 1.00 43.17 76 PRO B N 1
ATOM 1648 C CA . PRO B 1 69 ? -8.429 10.499 13.284 1.00 40.15 76 PRO B CA 1
ATOM 1649 C C . PRO B 1 69 ? -9.919 10.527 13.002 1.00 43.86 76 PRO B C 1
ATOM 1650 O O . PRO B 1 69 ? -10.360 10.807 11.881 1.00 41.38 76 PRO B O 1
ATOM 1654 N N . LEU B 1 70 ? -10.694 10.215 14.041 1.00 46.63 77 LEU B N 1
ATOM 1655 C CA . LEU B 1 70 ? -12.134 10.435 14.022 1.00 51.30 77 LEU B CA 1
ATOM 1656 C C . LEU B 1 70 ? -12.490 11.813 14.554 1.00 59.78 77 LEU B C 1
ATOM 1657 O O . LEU B 1 70 ? -13.270 12.538 13.931 1.00 63.36 77 LEU B O 1
ATOM 1662 N N . ASP B 1 71 ? -11.940 12.179 15.707 1.00 64.94 78 ASP B N 1
ATOM 1663 C CA . ASP B 1 71 ? -12.145 13.493 16.294 1.00 73.57 78 ASP B CA 1
ATOM 1664 C C . ASP B 1 71 ? -10.855 14.297 16.204 1.00 68.40 78 ASP B C 1
ATOM 1665 O O . ASP B 1 71 ? -9.753 13.735 16.217 1.00 60.91 78 ASP B O 1
ATOM 1670 N N . GLU B 1 72 ? -11.005 15.621 16.103 1.00 60.63 79 GLU B N 1
ATOM 1671 C CA . GLU B 1 72 ? -9.851 16.510 16.171 1.00 62.35 79 GLU B CA 1
ATOM 1672 C C . GLU B 1 72 ? -9.159 16.429 17.525 1.00 60.32 79 GLU B C 1
ATOM 1673 O O . GLU B 1 72 ? -8.019 16.889 17.660 1.00 57.30 79 GLU B O 1
ATOM 1679 N N . SER B 1 73 ? -9.817 15.844 18.527 1.00 56.74 80 SER B N 1
ATOM 1680 C CA . SER B 1 73 ? -9.214 15.690 19.841 1.00 59.43 80 SER B CA 1
ATOM 1681 C C . SER B 1 73 ? -8.193 14.558 19.911 1.00 49.13 80 SER B C 1
ATOM 1682 O O . SER B 1 73 ? -7.532 14.414 20.946 1.00 47.30 80 SER B O 1
ATOM 1685 N N . SER B 1 74 ? -8.045 13.754 18.860 1.00 41.21 81 SER B N 1
ATOM 1686 C CA . SER B 1 74 ? -7.243 12.547 18.980 1.00 44.33 81 SER B CA 1
ATOM 1687 C C . SER B 1 74 ? -5.757 12.866 18.827 1.00 42.93 81 SER B C 1
ATOM 1688 O O . SER B 1 74 ? -5.372 13.856 18.202 1.00 45.98 81 SER B O 1
ATOM 1691 N N . VAL B 1 75 ? -4.911 12.002 19.402 1.00 38.46 82 VAL B N 1
ATOM 1692 C CA . VAL B 1 75 ? -3.466 12.162 19.225 1.00 46.43 82 VAL B CA 1
ATOM 1693 C C . VAL B 1 75 ? -3.081 12.048 17.753 1.00 45.54 82 VAL B C 1
ATOM 1694 O O . VAL B 1 75 ? -2.126 12.686 17.294 1.00 42.66 82 VAL B O 1
ATOM 1698 N N . ILE B 1 76 ? -3.810 11.245 16.987 1.00 47.22 83 ILE B N 1
ATOM 1699 C CA . ILE B 1 76 ? -3.474 11.096 15.575 1.00 37.24 83 ILE B CA 1
ATOM 1700 C C . ILE B 1 76 ? -3.748 12.398 14.819 1.00 39.40 83 ILE B C 1
ATOM 1701 O O . ILE B 1 76 ? -2.965 12.799 13.951 1.00 35.00 83 ILE B O 1
ATOM 1706 N N . ALA B 1 77 ? -4.835 13.097 15.166 1.00 44.00 84 ALA B N 1
ATOM 1707 C CA . ALA B 1 77 ? -5.153 14.364 14.507 1.00 49.76 84 ALA B CA 1
ATOM 1708 C C . ALA B 1 77 ? -4.066 15.411 14.743 1.00 49.21 84 ALA B C 1
ATOM 1709 O O . ALA B 1 77 ? -3.665 16.119 13.811 1.00 52.86 84 ALA B O 1
ATOM 1711 N N . LYS B 1 78 ? -3.598 15.545 15.988 1.00 42.88 85 LYS B N 1
ATOM 1712 C CA . LYS B 1 78 ? -2.511 16.481 16.270 1.00 45.25 85 LYS B CA 1
ATOM 1713 C C . LYS B 1 78 ? -1.269 16.126 15.475 1.00 44.22 85 LYS B C 1
ATOM 1714 O O . LYS B 1 78 ? -0.636 17.000 14.875 1.00 43.78 85 LYS B O 1
ATOM 1720 N N . PHE B 1 79 ? -0.917 14.840 15.450 1.00 42.66 86 PHE B N 1
ATOM 1721 C CA . PHE B 1 79 ? 0.225 14.389 14.661 1.00 43.16 86 PHE B CA 1
ATOM 1722 C C . PHE B 1 79 ? 0.093 14.813 13.198 1.00 42.46 86 PHE B C 1
ATOM 1723 O O . PHE B 1 79 ? 1.068 15.263 12.583 1.00 42.77 86 PHE B O 1
ATOM 1731 N N . LEU B 1 80 ? -1.117 14.714 12.634 1.00 40.90 87 LEU B N 1
ATOM 1732 C CA . LEU B 1 80 ? -1.311 15.021 11.218 1.00 45.29 87 LEU B CA 1
ATOM 1733 C C . LEU B 1 80 ? -1.258 16.524 10.945 1.00 43.10 87 LEU B C 1
ATOM 1734 O O . LEU B 1 80 ? -0.805 16.948 9.873 1.00 38.98 87 LEU B O 1
ATOM 1739 N N . ASP B 1 81 ? -1.743 17.352 11.880 1.00 41.87 88 ASP B N 1
ATOM 1740 C CA . ASP B 1 81 ? -1.691 18.794 11.639 1.00 54.62 88 ASP B CA 1
ATOM 1741 C C . ASP B 1 81 ? -0.255 19.292 11.607 1.00 64.87 88 ASP B C 1
ATOM 1742 O O . ASP B 1 81 ? 0.084 20.170 10.799 1.00 74.45 88 ASP B O 1
ATOM 1747 N N . LYS B 1 82 ? 0.599 18.751 12.487 1.00 65.14 89 LYS B N 1
ATOM 1748 C CA . LYS B 1 82 ? 1.972 19.229 12.595 1.00 69.69 89 LYS B CA 1
ATOM 1749 C C . LYS B 1 82 ? 2.862 18.691 11.481 1.00 68.32 89 LYS B C 1
ATOM 1750 O O . LYS B 1 82 ? 3.580 19.463 10.834 1.00 72.66 89 LYS B O 1
ATOM 1756 N N . ARG B 1 83 ? 2.823 17.380 11.225 1.00 64.20 90 ARG B N 1
ATOM 1757 C CA . ARG B 1 83 ? 3.799 16.778 10.323 1.00 62.11 90 ARG B CA 1
ATOM 1758 C C . ARG B 1 83 ? 3.177 16.041 9.142 1.00 54.52 90 ARG B C 1
ATOM 1759 O O . ARG B 1 83 ? 3.918 15.473 8.328 1.00 56.81 90 ARG B O 1
ATOM 1761 N N . GLY B 1 84 ? 1.851 16.035 9.012 1.00 47.56 91 GLY B N 1
ATOM 1762 C CA . GLY B 1 84 ? 1.201 15.224 8.006 1.00 42.47 91 GLY B CA 1
ATOM 1763 C C . GLY B 1 84 ? 1.294 13.753 8.367 1.00 37.65 91 GLY B C 1
ATOM 1764 O O . GLY B 1 84 ? 1.632 13.392 9.501 1.00 36.22 91 GLY B O 1
ATOM 1765 N N . PRO B 1 85 ? 1.001 12.872 7.412 1.00 42.12 92 PRO B N 1
ATOM 1766 C CA . PRO B 1 85 ? 1.108 11.435 7.691 1.00 37.51 92 PRO B CA 1
ATOM 1767 C C . PRO B 1 85 ? 2.533 11.045 8.062 1.00 35.78 92 PRO B C 1
ATOM 1768 O O . PRO B 1 85 ? 3.506 11.665 7.637 1.00 36.29 92 PRO B O 1
ATOM 1772 N N . GLY B 1 86 ? 2.652 10.007 8.872 1.00 25.86 93 GLY B N 1
ATOM 1773 C CA . GLY B 1 86 ? 3.972 9.522 9.215 1.00 25.74 93 GLY B CA 1
ATOM 1774 C C . GLY B 1 86 ? 3.873 8.365 10.179 1.00 23.51 93 GLY B C 1
ATOM 1775 O O . GLY B 1 86 ? 2.782 8.000 10.635 1.00 27.54 93 GLY B O 1
ATOM 1776 N N . ILE B 1 87 ? 5.038 7.811 10.513 1.00 22.17 94 ILE B N 1
ATOM 1777 C CA . ILE B 1 87 ? 5.084 6.696 11.453 1.00 20.88 94 ILE B CA 1
ATOM 1778 C C . ILE B 1 87 ? 4.993 7.256 12.868 1.00 26.66 94 ILE B C 1
ATOM 1779 O O . ILE B 1 87 ? 5.834 8.061 13.280 1.00 25.28 94 ILE B O 1
ATOM 1784 N N . GLN B 1 88 ? 3.980 6.827 13.622 1.00 24.19 95 GLN B N 1
ATOM 1785 C CA . GLN B 1 88 ? 3.646 7.492 14.878 1.00 25.01 95 GLN B CA 1
ATOM 1786 C C . GLN B 1 88 ? 3.910 6.638 16.118 1.00 22.78 95 GLN B C 1
ATOM 1787 O O . GLN B 1 88 ? 4.025 7.188 17.218 1.00 21.98 95 GLN B O 1
ATOM 1793 N N . GLN B 1 89 ? 4.030 5.324 15.979 1.00 21.90 96 GLN B N 1
ATOM 1794 C CA . GLN B 1 89 ? 4.238 4.520 17.171 1.00 21.43 96 GLN B CA 1
ATOM 1795 C C . GLN B 1 89 ? 4.899 3.201 16.796 1.00 23.03 96 GLN B C 1
ATOM 1796 O O . GLN B 1 89 ? 4.688 2.657 15.706 1.00 24.60 96 GLN B O 1
ATOM 1802 N N . LEU B 1 90 ? 5.713 2.719 17.725 1.00 21.06 97 LEU B N 1
ATOM 1803 C CA . LEU B 1 90 ? 6.312 1.391 17.701 1.00 25.14 97 LEU B CA 1
ATOM 1804 C C . LEU B 1 90 ? 5.690 0.577 18.834 1.00 23.76 97 LEU B C 1
ATOM 1805 O O . LEU B 1 90 ? 5.709 1.016 19.991 1.00 26.46 97 LEU B O 1
ATOM 1810 N N . ALA B 1 91 ? 5.134 -0.594 18.528 1.00 20.24 98 ALA B N 1
ATOM 1811 C CA . ALA B 1 91 ? 4.417 -1.364 19.548 1.00 22.34 98 ALA B CA 1
ATOM 1812 C C . ALA B 1 91 ? 5.121 -2.696 19.793 1.00 30.37 98 ALA B C 1
ATOM 1813 O O . ALA B 1 91 ? 5.177 -3.549 18.898 1.00 33.65 98 ALA B O 1
ATOM 1815 N N . CYS B 1 92 ? 5.626 -2.881 21.016 1.00 25.42 99 CYS B N 1
ATOM 1816 C CA . CYS B 1 92 ? 6.230 -4.139 21.444 1.00 24.76 99 CYS B CA 1
ATOM 1817 C C . CYS B 1 92 ? 5.176 -5.082 21.995 1.00 32.18 99 CYS B C 1
ATOM 1818 O O . CYS B 1 92 ? 4.371 -4.692 22.852 1.00 35.21 99 CYS B O 1
ATOM 1821 N N . ARG B 1 93 ? 5.183 -6.328 21.518 1.00 27.90 100 ARG B N 1
ATOM 1822 C CA . ARG B 1 93 ? 4.333 -7.345 22.119 1.00 28.43 100 ARG B CA 1
ATOM 1823 C C . ARG B 1 93 ? 4.973 -7.818 23.417 1.00 24.81 100 ARG B C 1
ATOM 1824 O O . ARG B 1 93 ? 6.196 -7.991 23.495 1.00 31.58 100 ARG B O 1
ATOM 1832 N N . VAL B 1 94 ? 4.155 -7.990 24.454 1.00 30.44 101 VAL B N 1
ATOM 1833 C CA . VAL B 1 94 ? 4.671 -8.384 25.762 1.00 35.99 101 VAL B CA 1
ATOM 1834 C C . V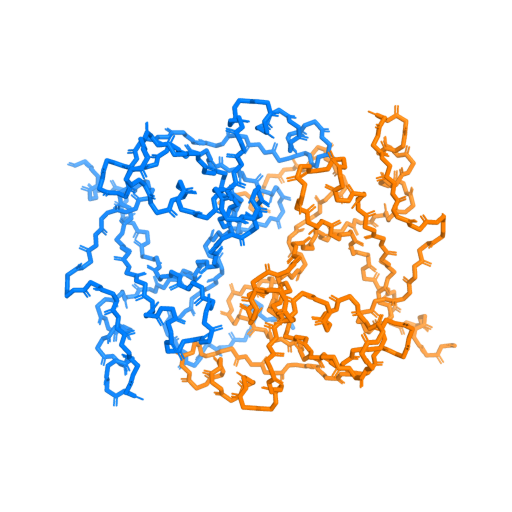AL B 1 94 ? 3.825 -9.525 26.306 1.00 40.52 101 VAL B C 1
ATOM 1835 O O . VAL B 1 94 ? 2.609 -9.581 26.088 1.00 42.67 101 VAL B O 1
ATOM 1839 N N . SER B 1 95 ? 4.466 -10.438 27.041 1.00 44.10 102 SER B N 1
ATOM 1840 C CA . SER B 1 95 ? 3.718 -11.585 27.543 1.00 41.50 102 SER B CA 1
ATOM 1841 C C . SER B 1 95 ? 2.938 -11.276 28.818 1.00 46.64 102 SER B C 1
ATOM 1842 O O . SER B 1 95 ? 2.014 -12.025 29.148 1.00 51.41 102 SER B O 1
ATOM 1845 N N . ASP B 1 96 ? 3.288 -10.207 29.544 1.00 40.43 103 ASP B N 1
ATOM 1846 C CA . ASP B 1 96 ? 2.599 -9.851 30.794 1.00 38.25 103 ASP B CA 1
ATOM 1847 C C . ASP B 1 96 ? 2.734 -8.345 30.972 1.00 42.43 103 ASP B C 1
ATOM 1848 O O . ASP B 1 96 ? 3.759 -7.864 31.470 1.00 41.52 103 ASP B O 1
ATOM 1853 N N . LEU B 1 97 ? 1.698 -7.606 30.570 1.00 35.40 104 LEU B N 1
ATOM 1854 C CA . LEU B 1 97 ? 1.789 -6.148 30.526 1.00 36.10 104 LEU B CA 1
ATOM 1855 C C . LEU B 1 97 ? 1.986 -5.571 31.922 1.00 34.85 104 LEU B C 1
ATOM 1856 O O . LEU B 1 97 ? 2.798 -4.664 32.136 1.00 34.13 104 LEU B O 1
ATOM 1861 N N . ASP B 1 98 ? 1.236 -6.081 32.886 1.00 37.61 105 ASP B N 1
ATOM 1862 C CA . ASP B 1 98 ? 1.324 -5.542 34.239 1.00 52.44 105 ASP B CA 1
ATOM 1863 C C . ASP B 1 98 ? 2.715 -5.749 34.818 1.00 46.66 105 ASP B C 1
ATOM 1864 O O . ASP B 1 98 ? 3.295 -4.831 35.408 1.00 45.69 105 ASP B O 1
ATOM 1869 N N . ALA B 1 99 ? 3.261 -6.959 34.663 1.00 50.39 106 ALA B N 1
ATOM 1870 C CA . ALA B 1 99 ? 4.614 -7.231 35.135 1.00 50.78 106 ALA B CA 1
ATOM 1871 C C . ALA B 1 99 ? 5.624 -6.327 34.439 1.00 42.97 106 ALA B C 1
ATOM 1872 O O . ALA B 1 99 ? 6.505 -5.758 35.094 1.00 41.74 106 ALA B O 1
ATOM 1874 N N . MET B 1 100 ? 5.493 -6.161 33.115 1.00 35.35 107 MET B N 1
ATOM 1875 C CA . MET B 1 100 ? 6.374 -5.244 32.391 1.00 34.42 107 MET B CA 1
ATOM 1876 C C . MET B 1 100 ? 6.279 -3.830 32.942 1.00 41.39 107 MET B C 1
ATOM 1877 O O . MET B 1 100 ? 7.298 -3.150 33.125 1.00 36.48 107 MET B O 1
ATOM 1882 N N . CYS B 1 101 ? 5.059 -3.353 33.179 1.00 37.94 108 CYS B N 1
ATOM 1883 C CA . CYS B 1 101 ? 4.882 -1.975 33.616 1.00 37.94 108 CYS B CA 1
ATOM 1884 C C . CYS B 1 101 ? 5.487 -1.754 34.996 1.00 35.12 108 CYS B C 1
ATOM 1885 O O . CYS B 1 101 ? 6.174 -0.751 35.224 1.00 42.42 108 CYS B O 1
ATOM 1888 N N . ARG B 1 102 ? 5.262 -2.690 35.928 1.00 37.67 109 ARG B N 1
ATOM 1889 C CA . ARG B 1 102 ? 5.873 -2.560 37.248 1.00 40.14 109 ARG B CA 1
ATOM 1890 C C . ARG B 1 102 ? 7.398 -2.577 37.156 1.00 58.98 109 ARG B C 1
ATOM 1891 O O . ARG B 1 102 ? 8.074 -1.816 37.859 1.00 40.48 109 ARG B O 1
ATOM 1893 N N . ARG B 1 103 ? 7.959 -3.421 36.278 1.00 49.34 110 ARG B N 1
ATOM 1894 C CA . ARG B 1 103 ? 9.410 -3.425 36.081 1.00 49.61 110 ARG B CA 1
ATOM 1895 C C . ARG B 1 103 ? 9.888 -2.078 35.550 1.00 44.36 110 ARG B C 1
ATOM 1896 O O . ARG B 1 103 ? 10.870 -1.511 36.044 1.00 46.94 110 ARG B O 1
ATOM 1904 N N . LEU B 1 104 ? 9.206 -1.556 34.530 1.00 33.27 111 LEU B N 1
ATOM 1905 C CA . LEU B 1 104 ? 9.567 -0.256 33.967 1.00 31.60 111 LEU B CA 1
ATOM 1906 C C . LEU B 1 104 ? 9.498 0.857 35.010 1.00 41.18 111 LEU B C 1
ATOM 1907 O O . LEU B 1 104 ? 10.386 1.718 35.064 1.00 41.04 111 LEU B O 1
ATOM 1912 N N . ARG B 1 105 ? 8.452 0.863 35.845 1.00 35.03 112 ARG B N 1
ATOM 1913 C CA . ARG B 1 105 ? 8.324 1.917 36.850 1.00 42.56 112 ARG B CA 1
ATOM 1914 C C . ARG B 1 105 ? 9.406 1.815 37.916 1.00 47.84 112 ARG B C 1
ATOM 1915 O O . ARG B 1 105 ? 9.932 2.839 38.369 1.00 50.87 112 ARG B O 1
ATOM 1923 N N . SER B 1 106 ? 9.759 0.594 38.326 1.00 46.55 113 SER B N 1
ATOM 1924 C CA . SER B 1 106 ? 10.838 0.446 39.294 1.00 54.26 113 SER B CA 1
ATOM 1925 C C . SER B 1 106 ? 12.201 0.727 38.668 1.00 54.24 113 SER B C 1
ATOM 1926 O O . SER B 1 106 ? 13.167 0.964 39.402 1.00 51.44 113 SER B O 1
ATOM 1929 N N . GLN B 1 107 ? 12.300 0.720 37.334 1.00 45.95 114 GLN B N 1
ATOM 1930 C CA . GLN B 1 107 ? 13.510 1.147 36.637 1.00 45.85 114 GLN B CA 1
ATOM 1931 C C . GLN B 1 107 ? 13.547 2.648 36.384 1.00 49.29 114 GLN B C 1
ATOM 1932 O O . GLN B 1 107 ? 14.484 3.130 35.736 1.00 45.75 114 GLN B O 1
ATOM 1938 N N . GLY B 1 108 ? 12.548 3.393 36.852 1.00 53.65 115 GLY B N 1
ATOM 1939 C CA . GLY B 1 108 ? 12.527 4.827 36.655 1.00 48.38 115 GLY B CA 1
ATOM 1940 C C . GLY B 1 108 ? 11.934 5.305 35.349 1.00 45.48 115 GLY B C 1
ATOM 1941 O O . GLY B 1 108 ? 12.181 6.453 34.965 1.00 49.06 115 GLY B O 1
ATOM 1942 N N . VAL B 1 109 ? 11.173 4.463 34.644 1.00 41.40 116 VAL B N 1
ATOM 1943 C CA . VAL B 1 109 ? 10.509 4.834 33.390 1.00 34.22 116 VAL B CA 1
ATOM 1944 C C . VAL B 1 109 ? 9.015 4.951 33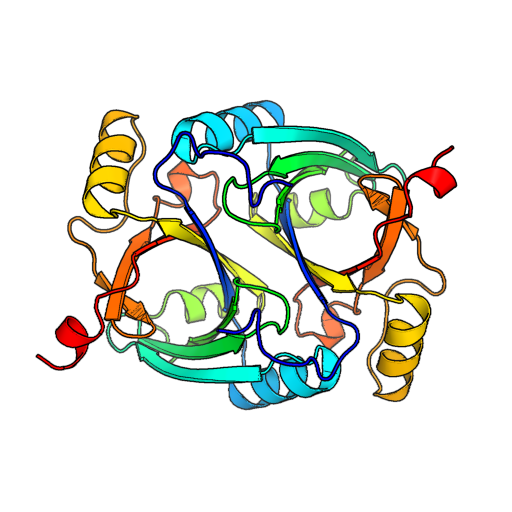.649 1.00 36.58 116 VAL B C 1
ATOM 1945 O O . VAL B 1 109 ? 8.415 4.067 34.273 1.00 44.13 116 VAL B O 1
ATOM 1949 N N . ARG B 1 110 ? 8.425 6.051 33.198 1.00 39.05 117 ARG B N 1
ATOM 1950 C CA . ARG B 1 110 ? 7.012 6.333 33.385 1.00 38.17 117 ARG B CA 1
ATOM 1951 C C . ARG B 1 110 ? 6.165 5.676 32.298 1.00 38.92 117 ARG B C 1
ATOM 1952 O O . ARG B 1 110 ? 6.600 5.508 31.149 1.00 34.25 117 ARG B O 1
ATOM 1960 N N . LEU B 1 111 ? 4.937 5.319 32.672 1.00 37.52 118 LEU B N 1
ATOM 1961 C CA . LEU B 1 111 ? 3.932 4.830 31.742 1.00 36.72 118 LEU B CA 1
ATOM 1962 C C . LEU B 1 111 ? 2.809 5.856 31.637 1.00 33.95 118 LEU B C 1
ATOM 1963 O O . LEU B 1 111 ? 2.534 6.599 32.577 1.00 35.56 118 LEU B O 1
ATOM 1968 N N . VAL B 1 112 ? 2.144 5.887 30.489 1.00 31.37 119 VAL B N 1
ATOM 1969 C CA . VAL B 1 112 ? 1.147 6.930 30.290 1.00 37.09 119 VAL B CA 1
ATOM 1970 C C . VAL B 1 112 ? -0.091 6.668 31.139 1.00 35.43 119 VAL B C 1
ATOM 1971 O O . VAL B 1 112 ? -0.603 7.577 31.803 1.00 34.12 119 VAL B O 1
ATOM 1975 N N . TYR B 1 113 ? -0.585 5.430 31.148 1.00 40.09 120 TYR B N 1
ATOM 1976 C CA . TYR B 1 113 ? -1.816 5.089 31.859 1.00 41.32 120 TYR B CA 1
ATOM 1977 C C . TYR B 1 113 ? -1.508 4.427 33.200 1.00 45.54 120 TYR B C 1
ATOM 1978 O O . TYR B 1 113 ? -0.547 3.666 33.312 1.00 35.26 120 TYR B O 1
ATOM 1987 N N . GLU B 1 114 ? -2.340 4.705 34.216 1.00 46.67 121 GLU B N 1
ATOM 1988 C CA . GLU B 1 114 ? -2.234 3.963 35.472 1.00 60.55 121 GLU B CA 1
ATOM 1989 C C . GLU B 1 114 ? -2.648 2.514 35.281 1.00 62.15 121 GLU B C 1
ATOM 1990 O O . GLU B 1 114 ? -2.003 1.598 35.802 1.00 64.52 121 GLU B O 1
ATOM 1996 N N . THR B 1 115 ? -3.730 2.301 34.546 1.00 60.82 122 THR B N 1
ATOM 1997 C CA . THR B 1 115 ? -4.268 0.987 34.240 1.00 60.91 122 THR B CA 1
ATOM 1998 C C . THR B 1 115 ? -4.248 0.801 32.731 1.00 49.15 122 THR B C 1
ATOM 1999 O O . THR B 1 115 ? -4.475 1.757 31.987 1.00 46.16 122 THR B O 1
ATOM 2003 N N . ALA B 1 116 ? -3.960 -0.423 32.286 1.00 46.29 123 ALA B N 1
ATOM 2004 C CA . ALA B 1 116 ? -4.025 -0.750 30.866 1.00 41.53 123 ALA B CA 1
ATOM 2005 C C . ALA B 1 116 ? -5.375 -0.371 30.266 1.00 41.77 123 ALA B C 1
ATOM 2006 O O . ALA B 1 116 ? -6.418 -0.480 30.916 1.00 45.24 123 ALA B O 1
ATOM 2008 N N . ARG B 1 117 ? -5.349 0.079 29.014 1.00 43.31 124 ARG B N 1
ATOM 2009 C CA . ARG B 1 117 ? -6.560 0.265 28.224 1.00 46.54 124 ARG B CA 1
ATOM 2010 C C . ARG B 1 117 ? -6.718 -0.896 27.250 1.00 44.00 124 ARG B C 1
ATOM 2011 O O . ARG B 1 117 ? -5.835 -1.744 27.103 1.00 39.89 124 ARG B O 1
ATOM 2019 N N . ARG B 1 118 ? -7.855 -0.923 26.565 1.00 48.81 125 ARG B N 1
ATOM 2020 C CA . ARG B 1 118 ? -8.041 -1.852 25.457 1.00 48.95 125 ARG B CA 1
ATOM 2021 C C . ARG B 1 118 ? -7.494 -1.210 24.188 1.00 44.02 125 ARG B C 1
ATOM 2022 O O . ARG B 1 118 ? -7.892 -0.096 23.825 1.00 41.56 125 ARG B O 1
ATOM 2030 N N . GLY B 1 119 ? -6.660 -1.958 23.498 1.00 38.56 126 GLY B N 1
ATOM 2031 C CA . GLY B 1 119 ? -6.093 -1.584 22.228 1.00 41.14 126 GLY B CA 1
ATOM 2032 C C . GLY B 1 119 ? -6.875 -2.265 21.142 1.00 39.39 126 GLY B C 1
ATOM 2033 O O . GLY B 1 119 ? -7.947 -2.728 21.402 1.00 39.04 126 GLY B O 1
ATOM 2034 N N . THR B 1 120 ? -6.311 -2.381 19.947 1.00 37.61 127 THR B N 1
ATOM 2035 C CA . THR B 1 120 ? -7.034 -2.988 18.863 1.00 50.67 127 THR B CA 1
ATOM 2036 C C . THR B 1 120 ? -7.400 -4.327 19.362 1.00 56.37 127 THR B C 1
ATOM 2037 O O . THR B 1 120 ? -6.594 -5.098 19.849 1.00 52.50 127 THR B O 1
ATOM 2041 N N . ALA B 1 121 ? -8.636 -4.706 19.073 1.00 63.09 128 ALA B N 1
ATOM 2042 C CA . ALA B 1 121 ? -9.132 -6.052 19.361 1.00 76.16 128 ALA B CA 1
ATOM 2043 C C . ALA B 1 121 ? -8.892 -6.583 20.762 1.00 71.48 128 ALA B C 1
ATOM 2044 O O . ALA B 1 121 ? -8.341 -7.666 20.952 1.00 68.12 128 ALA B O 1
ATOM 2046 N N . ASN B 1 122 ? -9.328 -5.813 21.740 1.00 66.03 129 ASN B N 1
ATOM 2047 C CA . ASN B 1 122 ? -9.195 -6.201 23.127 1.00 71.92 129 ASN B CA 1
ATOM 2048 C C . ASN B 1 122 ? -7.787 -6.255 23.704 1.00 67.08 129 ASN B C 1
ATOM 2049 O O . ASN B 1 122 ? -7.647 -6.159 24.920 1.00 71.54 129 ASN B O 1
ATOM 2054 N N . SER B 1 123 ? -6.733 -6.396 22.901 1.00 51.20 130 SER B N 1
ATOM 2055 C CA . SER B 1 123 ? -5.486 -6.377 23.585 1.00 41.96 130 SER B CA 1
ATOM 2056 C C . SER B 1 123 ? -5.505 -5.353 24.657 1.00 41.23 130 SER B C 1
ATOM 2057 O O . SER B 1 123 ? -6.269 -4.437 24.587 1.00 40.83 130 SER B O 1
ATOM 2060 N N . ARG B 1 124 ? -4.681 -5.575 25.675 1.00 37.40 131 ARG B N 1
ATOM 2061 C CA . ARG B 1 124 ? -4.484 -4.679 26.800 1.00 34.51 131 ARG B CA 1
ATOM 2062 C C . ARG B 1 124 ? -3.203 -3.915 26.452 1.00 40.23 131 ARG B C 1
ATOM 2063 O O . ARG B 1 124 ? -2.256 -4.524 26.021 1.00 35.09 131 ARG B O 1
ATOM 2071 N N . ILE B 1 125 ? -3.199 -2.600 26.632 1.00 30.95 132 ILE B N 1
ATOM 2072 C CA . ILE B 1 125 ? -2.105 -1.746 26.178 1.00 28.54 132 ILE B CA 1
ATOM 2073 C C . ILE B 1 125 ? -1.748 -0.688 27.214 1.00 28.63 132 ILE B C 1
ATOM 2074 O O . ILE B 1 125 ? -2.571 -0.291 28.053 1.00 30.44 132 ILE B O 1
ATOM 2079 N N . ASN B 1 126 ? -0.501 -0.219 27.119 1.00 26.91 133 ASN B N 1
ATOM 2080 C CA . ASN B 1 126 ? -0.033 0.996 27.772 1.00 33.90 133 ASN B CA 1
ATOM 2081 C C . ASN B 1 126 ? 1.053 1.591 26.880 1.00 33.69 133 ASN B C 1
ATOM 2082 O O . ASN B 1 126 ? 1.456 0.989 25.885 1.00 26.41 133 ASN B O 1
ATOM 2087 N N . PHE B 1 127 ? 1.528 2.782 27.236 1.00 30.63 134 PHE B N 1
ATOM 2088 C CA . PHE B 1 127 ? 2.589 3.445 26.481 1.00 27.99 134 PHE B CA 1
ATOM 2089 C C . PHE B 1 127 ? 3.673 3.888 27.447 1.00 28.92 134 PHE B C 1
ATOM 2090 O O . PHE B 1 127 ? 3.367 4.418 28.519 1.00 26.68 134 PHE B O 1
ATOM 2098 N N . ILE B 1 128 ? 4.937 3.662 27.084 1.00 28.60 135 ILE B N 1
ATOM 2099 C CA . ILE B 1 128 ? 6.010 4.363 27.770 1.00 31.03 135 ILE B CA 1
ATOM 2100 C C . ILE B 1 128 ? 5.829 5.849 27.521 1.00 30.37 135 ILE B C 1
ATOM 2101 O O . ILE B 1 128 ? 5.462 6.276 26.419 1.00 27.92 135 ILE B O 1
ATOM 2106 N N . HIS B 1 129 ? 6.016 6.646 28.557 1.00 34.31 136 HIS B N 1
ATOM 2107 C CA . HIS B 1 129 ? 5.851 8.078 28.386 1.00 30.52 136 HIS B CA 1
ATOM 2108 C C . HIS B 1 129 ? 6.819 8.557 27.308 1.00 31.07 136 HIS B C 1
ATOM 2109 O O . HIS B 1 129 ? 8.024 8.284 27.395 1.00 28.63 136 HIS B O 1
ATOM 2116 N N . PRO B 1 130 ? 6.332 9.229 26.263 1.00 31.04 137 PRO B N 1
ATOM 2117 C CA . PRO B 1 130 ? 7.219 9.566 25.140 1.00 32.57 137 PRO B CA 1
ATOM 2118 C C . PRO B 1 130 ? 8.370 10.470 25.533 1.00 34.26 137 PRO B C 1
ATOM 2119 O O . PRO B 1 130 ? 9.454 10.358 24.948 1.00 31.86 137 PRO B O 1
ATOM 2123 N N . LYS B 1 131 ? 8.174 11.355 26.513 1.00 34.85 138 LYS B N 1
ATOM 2124 C CA . LYS B 1 131 ? 9.285 12.186 26.948 1.00 40.40 138 LYS B CA 1
ATOM 2125 C C . LYS B 1 131 ? 10.376 11.338 27.596 1.00 46.67 138 LYS B C 1
ATOM 2126 O O . LYS B 1 131 ? 11.566 11.652 27.469 1.00 46.41 138 LYS B O 1
ATOM 2132 N N . ASP B 1 132 ? 9.996 10.238 28.246 1.00 39.79 139 ASP B N 1
ATOM 2133 C CA . ASP B 1 132 ? 10.980 9.324 28.810 1.00 34.17 139 ASP B CA 1
ATOM 2134 C C . ASP B 1 132 ? 11.736 8.543 27.746 1.00 29.07 139 ASP B C 1
ATOM 2135 O O . ASP B 1 132 ? 12.831 8.051 28.029 1.00 32.26 139 ASP B O 1
ATOM 2140 N N . ALA B 1 133 ? 11.167 8.391 26.546 1.00 30.96 140 ALA B N 1
ATOM 2141 C CA . ALA B 1 133 ? 11.799 7.652 25.459 1.00 30.12 140 ALA B CA 1
ATOM 2142 C C . ALA B 1 133 ? 12.331 8.577 24.371 1.00 33.91 140 ALA B C 1
ATOM 2143 O O . ALA B 1 133 ? 12.389 8.194 23.190 1.00 29.59 140 ALA B O 1
ATOM 2145 N N . GLY B 1 134 ? 12.695 9.798 24.744 1.00 36.76 141 GLY B N 1
ATOM 2146 C CA . GLY B 1 134 ? 13.244 10.759 23.807 1.00 34.48 141 GLY B CA 1
ATOM 2147 C C . GLY B 1 134 ? 12.359 11.064 22.615 1.00 34.98 141 GLY B C 1
ATOM 2148 O O . GLY B 1 134 ? 12.833 11.032 21.481 1.00 41.57 141 GLY B O 1
ATOM 2149 N N . GLY B 1 135 ? 11.068 11.317 22.853 1.00 32.76 142 GLY B N 1
ATOM 2150 C CA . GLY B 1 135 ? 10.139 11.702 21.804 1.00 37.18 142 GLY B CA 1
ATOM 2151 C C . GLY B 1 135 ? 9.489 10.559 21.042 1.00 35.58 142 GLY B C 1
ATOM 2152 O O . GLY B 1 135 ? 8.517 10.800 20.312 1.00 42.27 142 GLY B O 1
ATOM 2153 N N . VAL B 1 136 ? 9.978 9.330 21.199 1.00 24.13 143 VAL B N 1
ATOM 2154 C CA . VAL B 1 136 ? 9.453 8.163 20.487 1.00 29.32 143 VAL B CA 1
ATOM 2155 C C . VAL B 1 136 ? 8.296 7.578 21.294 1.00 29.88 143 VAL B C 1
ATOM 2156 O O . VAL B 1 136 ? 8.410 7.390 22.509 1.00 22.33 143 VAL B O 1
ATOM 2160 N N . LEU B 1 137 ? 7.180 7.288 20.635 1.00 24.79 144 LEU B N 1
ATOM 2161 C CA . LEU B 1 137 ? 6.036 6.688 21.314 1.00 23.44 144 LEU B CA 1
ATOM 2162 C C . LEU B 1 137 ? 6.136 5.169 21.201 1.00 23.97 144 LEU B C 1
ATOM 2163 O O . LEU B 1 137 ? 6.023 4.609 20.103 1.00 19.08 144 LEU B O 1
ATOM 2168 N N . ILE B 1 138 ? 6.347 4.501 22.332 1.00 16.52 145 ILE B N 1
ATOM 2169 C CA . ILE B 1 138 ? 6.477 3.049 22.381 1.00 21.51 145 ILE B CA 1
ATOM 2170 C C . ILE B 1 138 ? 5.269 2.488 23.120 1.00 22.01 145 ILE B C 1
ATOM 2171 O O . ILE B 1 138 ? 5.064 2.775 24.307 1.00 23.65 145 ILE B O 1
ATOM 2176 N N . GLU B 1 139 ? 4.466 1.692 22.410 1.00 22.61 146 GLU B N 1
ATOM 2177 C CA . GLU B 1 139 ? 3.336 0.979 22.995 1.00 25.34 146 GLU B CA 1
ATOM 2178 C C . GLU B 1 139 ? 3.769 -0.411 23.453 1.00 25.64 146 GLU B C 1
ATOM 2179 O O . GLU B 1 139 ? 4.602 -1.066 22.815 1.00 23.27 146 GLU B O 1
ATOM 2185 N N . LEU B 1 140 ? 3.181 -0.863 24.553 1.00 24.07 147 LEU B N 1
ATOM 2186 C CA . LEU B 1 140 ? 3.308 -2.236 25.027 1.00 28.00 147 LEU B CA 1
ATOM 2187 C C . LEU B 1 140 ? 1.960 -2.920 24.860 1.00 23.25 147 LEU B C 1
ATOM 2188 O O . LEU B 1 140 ? 0.943 -2.426 25.365 1.00 25.36 147 LEU B O 1
ATOM 2193 N N . VAL B 1 141 ? 1.951 -4.051 24.161 1.00 26.75 148 VAL B N 1
ATOM 2194 C CA . VAL B 1 141 ? 0.720 -4.729 23.759 1.00 27.01 148 VAL B CA 1
ATOM 2195 C C . VAL B 1 141 ? 0.720 -6.156 24.300 1.00 26.69 148 VAL B C 1
ATOM 2196 O O . VAL B 1 141 ? 1.598 -6.954 23.955 1.00 29.54 148 VAL B O 1
ATOM 2200 N N . GLU B 1 142 ? -0.273 -6.483 25.132 1.00 28.86 149 GLU B N 1
ATOM 2201 C CA . GLU B 1 142 ? -0.525 -7.867 25.520 1.00 31.34 149 GLU B CA 1
ATOM 2202 C C . GLU B 1 142 ? -1.787 -8.348 24.826 1.00 29.03 149 GLU B C 1
ATOM 2203 O O . GLU B 1 142 ? -2.872 -7.804 25.089 1.00 40.14 149 GLU B O 1
ATOM 2209 N N . PRO B 1 143 ? -1.705 -9.314 23.916 1.00 32.78 150 PRO B N 1
ATOM 2210 C CA . PRO B 1 143 ? -2.924 -9.850 23.309 1.00 43.14 150 PRO B CA 1
ATOM 2211 C C . PRO B 1 143 ? -3.854 -10.409 24.373 1.00 48.45 150 PRO B C 1
ATOM 2212 O O . PRO B 1 143 ? -3.415 -11.006 25.359 1.00 44.90 150 PRO B O 1
ATOM 2216 N N . ALA B 1 144 ? -5.140 -10.179 24.176 1.00 44.32 151 ALA B N 1
ATOM 2217 C CA . ALA B 1 144 ? -6.059 -10.659 25.192 1.00 46.30 151 ALA B CA 1
ATOM 2218 C C . ALA B 1 144 ? -6.574 -12.043 24.825 1.00 42.80 151 ALA B C 1
ATOM 2219 O O . ALA B 1 144 ? -6.715 -12.360 23.641 1.00 43.44 151 ALA B O 1
ATOM 2221 N N . PRO B 1 145 ? -6.835 -12.892 25.820 1.00 49.17 152 PRO B N 1
ATOM 2222 C CA . PRO B 1 145 ? -7.473 -14.184 25.534 1.00 51.52 152 PRO B CA 1
ATOM 2223 C C . PRO B 1 145 ? -8.767 -13.989 24.750 1.00 44.42 152 PRO B C 1
ATOM 2224 O O . PRO B 1 145 ? -9.515 -13.034 24.978 1.00 48.55 152 PRO B O 1
ATOM 2228 N N . LYS B 1 146 ? -9.015 -14.890 23.798 1.00 46.93 153 LYS B N 1
ATOM 2229 C CA . LYS B 1 146 ? -10.208 -14.767 22.964 1.00 45.46 153 LYS B CA 1
ATOM 2230 C C . LYS B 1 146 ? -11.483 -14.798 23.802 1.00 48.48 153 LYS B C 1
ATOM 2231 O O . LYS B 1 146 ? -12.467 -14.126 23.468 1.00 47.16 153 LYS B O 1
ATOM 2237 N N . LEU B 1 147 ? -11.482 -15.550 24.902 1.00 36.69 154 LEU B N 1
ATOM 2238 C CA . LEU B 1 147 ? -12.657 -15.565 25.766 1.00 43.83 154 LEU B CA 1
ATOM 2239 C C . LEU B 1 147 ? -12.933 -14.194 26.374 1.00 46.51 154 LEU B C 1
ATOM 2240 O O . LEU B 1 147 ? -14.098 -13.827 26.553 1.00 44.45 154 LEU B O 1
ATOM 2245 N N . ALA B 1 148 ? -11.886 -13.420 26.683 1.00 46.99 155 ALA B N 1
ATOM 2246 C CA . ALA B 1 148 ? -12.093 -12.103 27.284 1.00 51.19 155 ALA B CA 1
ATOM 2247 C C . ALA B 1 148 ? -12.961 -11.211 26.399 1.00 60.42 155 ALA B C 1
ATOM 2248 O O . ALA B 1 148 ? -13.871 -10.532 26.893 1.00 62.25 155 ALA B O 1
ATOM 2250 N N . ALA B 1 149 ? -12.712 -11.217 25.085 1.00 57.44 156 ALA B N 1
ATOM 2251 C CA . ALA B 1 149 ? -13.459 -10.344 24.184 1.00 56.09 156 ALA B CA 1
ATOM 2252 C C . ALA B 1 149 ? -14.943 -10.693 24.141 1.00 60.35 156 ALA B C 1
ATOM 2253 O O . ALA B 1 149 ? -15.779 -9.814 23.893 1.00 65.77 156 ALA B O 1
ATOM 2255 N N . ALA B 1 150 ? -15.292 -11.960 24.371 1.00 52.61 157 ALA B N 1
ATOM 2256 C CA . ALA B 1 150 ? -16.681 -12.393 24.283 1.00 49.33 157 ALA B CA 1
ATOM 2257 C C . ALA B 1 150 ? -17.491 -12.028 25.519 1.00 58.72 157 ALA B C 1
ATOM 2258 O O . ALA B 1 150 ? -18.719 -11.906 25.429 1.00 68.23 157 ALA B O 1
ATOM 2260 N N . LEU B 1 151 ? -16.838 -11.855 26.663 1.00 56.33 158 LEU B N 1
ATOM 2261 C CA . LEU B 1 151 ? -17.521 -11.515 27.904 1.00 60.52 158 LEU B CA 1
ATOM 2262 C C . LEU B 1 151 ? -17.670 -9.997 28.051 1.00 60.31 158 LEU B C 1
ATOM 2263 O O . LEU B 1 151 ? -17.004 -9.222 27.351 1.00 56.37 158 LEU B O 1
#

B-factor: mean 43.72, std 16.28, range [16.52, 109.8]

Solvent-accessible surface area: 13632 Å² total; per-residue (Å²): 109,16,103,165,65,174,46,93,25,40,2,50,0,2,24,5,0,0,0,0,10,78,74,6,77,104,12,17,116,47,6,79,82,28,1,3,0,47,78,61,66,61,45,78,10,122,96,21,11,0,86,2,0,11,1,1,0,4,27,12,48,4,38,0,4,0,0,10,41,78,84,136,102,0,63,0,1,127,24,27,106,152,96,22,36,2,7,19,1,0,0,0,61,1,64,60,2,85,39,4,9,62,117,0,94,102,79,61,7,129,15,69,39,155,90,17,88,120,8,14,70,55,5,64,2,3,8,0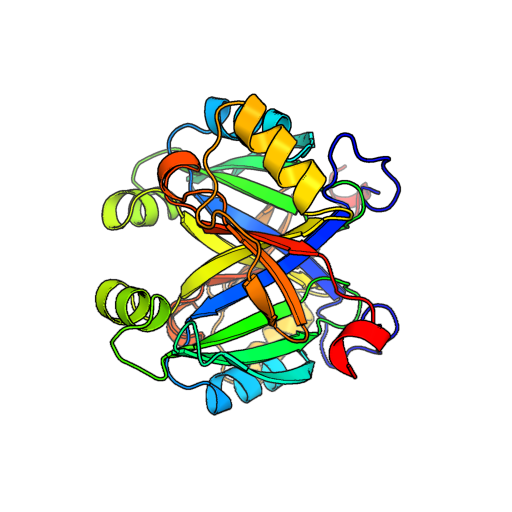,52,40,149,43,13,33,30,2,30,0,4,0,4,45,67,28,92,161,151,60,53,112,167,8,94,165,66,172,42,106,33,34,2,59,4,5,11,4,0,0,0,0,10,80,80,4,75,87,11,18,110,42,6,76,80,30,1,2,0,41,72,70,66,78,44,109,12,112,105,40,3,2,81,6,0,12,0,1,0,5,30,10,48,4,38,0,5,0,3,6,43,90,74,133,87,4,78,1,5,93,30,29,99,172,57,21,39,8,9,19,9,0,0,0,69,1,66,59,1,85,33,6,9,64,135,1,99,100,83,66,7,127,14,69,37,160,92,17,104,100,6,18,60,44,8,57,4,3,14,0,38,42,168,37,11,40,50,3,34,0,7,0,5,40,63,24,95,190,124,37,60,87,172

Organism: Mycobacterium tuberculosis (strain ATCC 25618 / H37Rv) (NCBI:txid83332)

Foldseek 3Di:
DVLPDDDPAQFNFWAEWEKEAADQVVVQVVCCVPQVWAFDDWDADVVQQWTWTWTHRPPDNYIYIYIYGNDCVHPSNVVCVPPRIDTAATETEGADPVVRQVVCVVVVWDKDDPAWDADPQRWTKIWTDCVSVVNHIYMYTYHDDPVVVD/DVLPDDDPAQFNFWAEWEKEAADPVVVQVVCCVPVVWAFDDWDADVVQQWTWTWTHRPVDNYTYIYIYHRDCPHPSVVVCVPPRIDTAETETEGADVVVRQVVCVVVVWDKDDPFFDQDPPRWTKIWTDCVSVVNHIYMYTYDDPPVVSVD

=== Feature glossary ===
Each block in this record encodes a different view of the same protein. In brief:

Predicted aligned error. PAE(i, j) answers: if I align the predicted and true structures on residue i, how far off (in Å) do I expect residue j to be? A block-diagonal PAE matrix with low values on the blocks and high values off-diagonal is the signature of a multi-domain protein with confidently predicted domains but uncertain inter-domain orientation.

Contact-map, Ramachandran, and PAE plots. Plot images: a contact map (which residues are close in 3D, as an N×N binary image), a Ramachandran scatter (backbone torsion angles, revealing secondary-structure composition at a glance), and — for AlphaFold structures — a PAE heatmap (pairwise prediction confidence).

Backbone torsions (φ/ψ). φ (phi) and ψ (psi) are the two rotatable backbone dihedrals per residue: φ is the C(i-1)–N–Cα–C torsion, ψ is the N–Cα–C–N(i+1) torsion, both in degrees on (−180°, 180°]. α-helical residues cluster near (−60°, −45°); β-strand residues near (−120°, +130°). A Ramachandran plot is simply a scatter of (φ, ψ) for every residue.

Foldseek 3Di. A 3Di character summarizes, for each residue, the relative orientation of the Cα frame of its nearest spatial neighbor. Because it encodes fold topology rather than chemistry, 3Di alignments detect remote structural similarity that sequence alignment misses.

Radius of gyration, Cα contacts, bounding box. Three whole-structure scalars: the radius of gyration (RMS distance of Cα from centroid, in Å), the count of Cα–Cα contacts (pairs closer than 8 Å and separated by more than four residues in sequence — i.e. tertiary, not local, contacts), and the bounding-box dimensions. Together they distinguish compact glob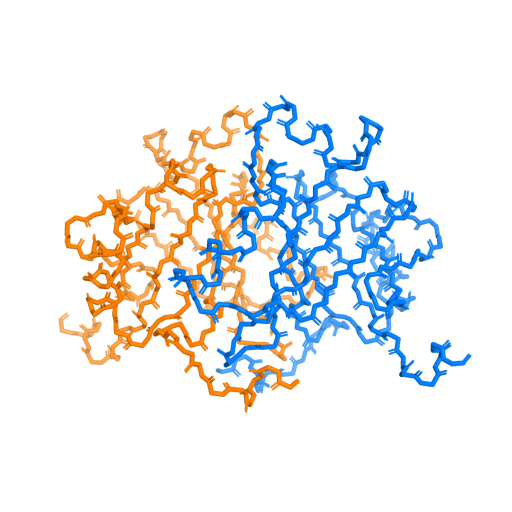ular folds from extended fibres or disordered chains.

Sequence. Sequence gives the chain of amino acids in standard one-letter code (A=alanine, C=cysteine, …, Y=tyrosine), read N→C. It is the only feature that is directly encoded by the gene; all structural features are derived from the folded form of this sequence.

mmCIF coordinates. Atomic coordinates in PDBx/mmCIF format — the same representation the Protein Data Bank distributes. Each line of the _atom_site loop places one backbone atom in Cartesian space (units: ångströms, origin: arbitrary).

Secondary structure (3-state, P-SEA). Three-state secondary structure (P-SEA) collapses the eight DSSP classes into helix (a), strand (b), and coil (c). P-SEA assigns these from Cα geometry alone — distances and angles — without requiring backbone oxygens, so it works on any Cα trace.

InterPro / GO / CATH / organism. Functional annotations link the protein to curated databases. InterPro entries identify conserved domains and families by matching the sequence against member-database signatures (Pfam, PROSITE, CDD, …). Gene Ontology (GO) terms describe molecular function, biological process, and cellular component in a controlled vocabulary. CATH places the structure in a hierarchical fold classification (Class/Architecture/Topology/Homologous-superfamily). The organism is the source species.

B-factor. B-factor (Debye–Waller factor) reflects atomic displacement in the crystal lattice. It is an experimental observable (units Å²), not a prediction; low values mean the atom is pinned down, high values mean it moves or is heterogeneous across the crystal.

Rendered structure images. Structure images are PyMOL renders from six orthogonal camera directions. Cartoon representation draws helices as coils and strands as arrows; sticks shows the backbone as bonds; surface shows the solvent-excluded envelope. Rainbow coloring maps sequence position to hue (blue→red, N→C); chain coloring assigns a distinct color per polypeptide.

Solvent-accessible surface area. Solvent-accessible surface area (SASA) is the area in Å² traced out by the centre of a 1.4 Å probe sphere (a water molecule) rolled over the protein's van der Waals surface (Shrake–Rupley / Lee–Richards construction). Buried residues have near-zero SASA; fully exposed residues can exceed 200 Å². The total SASA scales roughly with the number of surface residues.

Secondary structure (8-state, DSSP). The SS8 string is DSSP's per-residue secondary-structure call. α-helix (H) means an i→i+4 H-bond ladder; β-strand (E) means the residue participates in a β-sheet; 3₁₀ (G) and π (I) are tighter and wider helices; T/S are turns/bends; '-' is loop.

pLDDT. For AlphaFold models, the B-factor field carries pLDDT — the model's own estimate of local accuracy on a 0–100 scale. Regions with pLDDT<50 should be treated as essentially unmodeled; they often correspond to intrinsically disordered segments.

Nearest PDB structures. Nearest PDB neighbors are the top structural matches found by Foldseek when searching this structure against the entire Protein Data Bank. Each hit reports a TM-score (0 to 1; >0.5 almost always implies the same fold) and an E-value. These are *structural* homologs — they may share no detectable sequence similarity.